Protein AF-A0A9N8HST6-F1 (afdb_monomer)

Foldseek 3Di:
DDDDDDDDPDDPPPPDPDPDDQQWQPDPPPDDQQADWWQFAQVRRIDRDQVRVVSSPTHPVRTQAAADPVFDDDPQAFWKQFANSRDIDRDPSRSVSSPTDPLRIATFFAPVFDDDQQQFWKQFAPSRDIDRDPSRVVSSPTDPLRIATFFAPVQDDDQQAFWKQFAPSRDIDRDPSRVVSSPTDPLRIATFFAPVFDDDQQQQWKQFAPSRDIDRDQSRNVSSPGDSVRIHGPDPDPPPPPPPDDDDDDDDDDDDDDDDDDDDDDDDDDDDD

Structure (mmCIF, N/CA/C/O backbone):
data_AF-A0A9N8HST6-F1
#
_entry.id   AF-A0A9N8HST6-F1
#
loop_
_atom_site.group_PDB
_atom_site.id
_atom_site.type_symbol
_atom_site.label_atom_id
_atom_site.label_alt_id
_atom_site.label_comp_id
_atom_site.label_asym_id
_atom_site.label_entity_id
_atom_site.label_seq_id
_atom_site.pdbx_PDB_ins_code
_atom_site.Cartn_x
_atom_site.Cartn_y
_atom_site.Cartn_z
_atom_site.occupancy
_atom_site.B_iso_or_equiv
_atom_site.auth_seq_id
_atom_site.auth_comp_id
_atom_site.auth_asym_id
_atom_site.auth_atom_id
_atom_site.pdbx_PDB_model_num
ATOM 1 N N . MET A 1 1 ? 53.718 -49.051 8.029 1.00 39.28 1 MET A N 1
ATOM 2 C CA . MET A 1 1 ? 52.500 -48.869 7.207 1.00 39.28 1 MET A CA 1
ATOM 3 C C . MET A 1 1 ? 51.580 -47.942 7.998 1.00 39.28 1 MET A C 1
ATOM 5 O O . MET A 1 1 ? 51.008 -48.386 8.974 1.00 39.28 1 MET A O 1
ATOM 9 N N . LYS A 1 2 ? 51.760 -46.614 7.933 1.00 35.31 2 LYS A N 1
ATOM 10 C CA . LYS A 1 2 ? 50.984 -45.666 7.102 1.00 35.31 2 LYS A CA 1
ATOM 11 C C . LYS A 1 2 ? 49.530 -46.101 6.877 1.00 35.31 2 LYS A C 1
ATOM 13 O O . LYS A 1 2 ? 49.313 -46.972 6.046 1.00 35.31 2 LYS A O 1
ATOM 18 N N . LEU A 1 3 ? 48.587 -45.432 7.542 1.00 32.22 3 LEU A N 1
ATOM 19 C CA . LEU A 1 3 ? 47.531 -44.653 6.884 1.00 32.22 3 LEU A CA 1
ATOM 20 C C . LEU A 1 3 ? 46.824 -43.758 7.912 1.00 32.22 3 LEU A C 1
ATOM 22 O O . LEU A 1 3 ? 46.312 -44.212 8.928 1.00 32.22 3 LEU A O 1
ATOM 26 N N . VAL A 1 4 ? 46.900 -42.462 7.630 1.00 34.62 4 VAL A N 1
ATOM 27 C CA . VAL A 1 4 ? 46.254 -41.343 8.315 1.00 34.62 4 VAL A CA 1
ATOM 28 C C . VAL A 1 4 ? 44.805 -41.312 7.826 1.00 34.62 4 VAL A C 1
ATOM 30 O O . VAL A 1 4 ? 44.596 -41.265 6.616 1.00 34.62 4 VAL A O 1
ATOM 33 N N . SER A 1 5 ? 43.819 -41.365 8.725 1.00 37.75 5 SER A N 1
ATOM 34 C CA . SER A 1 5 ? 42.410 -41.204 8.344 1.00 37.75 5 SER A CA 1
ATOM 35 C C . SER A 1 5 ? 42.064 -39.721 8.351 1.00 37.75 5 SER A C 1
ATOM 37 O O . SER A 1 5 ? 42.155 -39.055 9.381 1.00 37.75 5 SER A O 1
ATOM 39 N N . ALA A 1 6 ? 41.750 -39.213 7.165 1.00 41.41 6 ALA A N 1
ATOM 40 C CA . ALA A 1 6 ? 41.514 -37.812 6.884 1.00 41.41 6 ALA A CA 1
ATOM 41 C C . ALA A 1 6 ? 40.122 -37.341 7.336 1.00 41.41 6 ALA A C 1
ATOM 43 O O . ALA A 1 6 ? 39.121 -38.033 7.165 1.00 41.41 6 ALA A O 1
ATOM 44 N N . LEU A 1 7 ? 40.137 -36.132 7.897 1.00 41.62 7 LEU A N 1
ATOM 45 C CA . LEU A 1 7 ? 39.159 -35.045 7.818 1.00 41.62 7 LEU A CA 1
ATOM 46 C C . LEU A 1 7 ? 37.949 -35.268 6.881 1.00 41.62 7 LEU A C 1
ATOM 48 O O . LEU A 1 7 ? 38.122 -35.397 5.673 1.00 41.62 7 LEU A O 1
ATOM 52 N N . PHE A 1 8 ? 36.737 -35.120 7.418 1.00 37.94 8 PHE A N 1
ATOM 53 C CA . PHE A 1 8 ? 35.601 -34.549 6.685 1.00 37.94 8 PHE A CA 1
ATOM 54 C C . PHE A 1 8 ? 34.943 -33.506 7.588 1.00 37.94 8 PHE A C 1
ATOM 56 O O . PHE A 1 8 ? 34.105 -33.804 8.433 1.00 37.94 8 PHE A O 1
ATOM 63 N N . MET A 1 9 ? 35.429 -32.274 7.458 1.00 39.00 9 MET A N 1
ATOM 64 C CA . MET A 1 9 ? 34.838 -31.086 8.055 1.00 39.00 9 MET A CA 1
ATOM 65 C C . MET A 1 9 ? 33.759 -30.624 7.075 1.00 39.00 9 MET A C 1
ATOM 67 O O . MET A 1 9 ? 34.069 -30.097 6.008 1.00 39.00 9 MET A O 1
ATOM 71 N N . THR A 1 10 ? 32.501 -30.929 7.380 1.00 41.53 10 THR A N 1
ATOM 72 C CA . THR A 1 10 ? 31.349 -30.517 6.577 1.00 41.53 10 THR A CA 1
ATOM 73 C C . THR A 1 10 ? 31.238 -28.998 6.662 1.00 41.53 10 THR A C 1
ATOM 75 O O . THR A 1 10 ? 30.830 -28.456 7.687 1.00 41.53 10 THR A O 1
ATOM 78 N N . MET A 1 11 ? 31.661 -28.300 5.609 1.00 37.97 11 MET A N 1
ATOM 79 C CA . MET A 1 11 ? 31.388 -26.876 5.468 1.00 37.97 11 MET A CA 1
ATOM 80 C C . MET A 1 11 ? 29.895 -26.708 5.191 1.00 37.97 11 MET A C 1
ATOM 82 O O . MET A 1 11 ? 29.410 -27.070 4.122 1.00 37.97 11 MET A O 1
ATOM 86 N N . VAL A 1 12 ? 29.167 -26.177 6.171 1.00 38.78 12 VAL A N 1
ATOM 87 C CA . VAL A 1 12 ? 27.865 -25.558 5.929 1.00 38.78 12 VAL A CA 1
ATOM 88 C C . VAL A 1 12 ? 28.162 -24.261 5.187 1.00 38.78 12 VAL A C 1
ATOM 90 O O . VAL A 1 12 ? 28.719 -23.325 5.761 1.00 38.78 12 VAL A O 1
ATOM 93 N N . ALA A 1 13 ? 27.873 -24.241 3.889 1.00 37.38 13 ALA A N 1
ATOM 94 C CA . ALA A 1 13 ? 27.914 -23.026 3.098 1.00 37.38 13 ALA A CA 1
ATOM 95 C C . ALA A 1 13 ? 26.805 -22.098 3.607 1.00 37.38 13 ALA A C 1
ATOM 97 O O . ALA A 1 13 ? 25.627 -22.305 3.331 1.00 37.38 13 ALA A O 1
ATOM 98 N N . VAL A 1 14 ? 27.194 -21.097 4.393 1.00 35.28 14 VAL A N 1
ATOM 99 C CA . VAL A 1 14 ? 26.379 -19.908 4.626 1.00 35.28 14 VAL A CA 1
ATOM 100 C C . VAL A 1 14 ? 26.377 -19.148 3.303 1.00 35.28 14 VAL A C 1
ATOM 102 O O . VAL A 1 14 ? 27.367 -18.510 2.947 1.00 35.28 14 VAL A O 1
ATOM 105 N N . THR A 1 15 ? 25.303 -19.281 2.529 1.00 38.62 15 THR A N 1
ATOM 106 C CA . THR A 1 15 ? 25.054 -18.423 1.371 1.00 38.62 15 THR A CA 1
ATOM 107 C C . THR A 1 15 ? 24.686 -17.045 1.899 1.00 38.62 15 THR A C 1
ATOM 109 O O . THR A 1 15 ? 23.556 -16.801 2.314 1.00 38.62 15 THR A O 1
ATOM 112 N N . VAL A 1 16 ? 25.682 -16.165 1.942 1.00 36.72 16 VAL A N 1
ATOM 113 C CA . VAL A 1 16 ? 25.487 -14.720 2.050 1.00 36.72 16 VAL A CA 1
ATOM 114 C C . VAL A 1 16 ? 24.623 -14.310 0.857 1.00 36.72 16 VAL A C 1
ATOM 116 O O . VAL A 1 16 ? 25.005 -14.591 -0.279 1.00 36.72 16 VAL A O 1
ATOM 119 N N . ALA A 1 17 ? 23.457 -13.712 1.109 1.00 40.41 17 ALA A N 1
ATOM 120 C CA . ALA A 1 17 ? 22.653 -13.076 0.073 1.00 40.41 17 ALA A CA 1
ATOM 121 C C . ALA A 1 17 ? 23.537 -12.030 -0.622 1.00 40.41 17 ALA A C 1
ATOM 123 O O . ALA A 1 17 ? 23.924 -11.035 -0.008 1.00 40.41 17 ALA A O 1
ATOM 124 N N . GLN A 1 18 ? 23.949 -12.309 -1.860 1.00 42.16 18 GLN A N 1
ATOM 125 C CA . GLN A 1 18 ? 24.536 -11.287 -2.716 1.00 42.16 18 GLN A CA 1
ATOM 126 C C . GLN A 1 18 ? 23.462 -10.223 -2.953 1.00 42.16 18 GLN A C 1
ATOM 128 O O . GLN A 1 18 ? 22.295 -10.566 -3.139 1.00 42.16 18 GLN A O 1
ATOM 133 N N . GLU A 1 19 ? 23.836 -8.943 -2.940 1.00 50.03 19 GLU A N 1
ATOM 134 C CA . GLU A 1 19 ? 22.995 -7.889 -3.509 1.00 50.03 19 GLU A CA 1
ATOM 135 C C . GLU A 1 19 ? 22.628 -8.318 -4.934 1.00 50.03 19 GLU A C 1
ATOM 137 O O . GLU A 1 19 ? 23.503 -8.436 -5.784 1.00 50.03 19 GLU A O 1
ATOM 142 N N . GLU A 1 20 ? 21.362 -8.678 -5.167 1.00 58.41 20 GLU A N 1
ATOM 143 C CA . GLU A 1 20 ? 20.974 -9.370 -6.402 1.00 58.41 20 GLU A CA 1
ATOM 144 C C . GLU A 1 20 ? 21.108 -8.452 -7.629 1.00 58.41 20 GLU A C 1
ATOM 146 O O . GLU A 1 20 ? 20.221 -7.655 -7.931 1.00 58.41 20 GLU A O 1
ATOM 151 N N . GLU A 1 21 ? 22.240 -8.499 -8.319 1.00 78.69 21 GLU A N 1
ATOM 152 C CA . GLU A 1 21 ? 22.435 -7.817 -9.599 1.00 78.69 21 GLU A CA 1
ATOM 153 C C . GLU A 1 21 ? 21.438 -8.353 -10.646 1.00 78.69 21 GLU A C 1
ATOM 155 O O . GLU A 1 21 ? 21.004 -9.505 -10.571 1.00 78.69 21 GLU A O 1
ATOM 160 N N . CYS A 1 22 ? 21.055 -7.522 -11.624 1.00 80.94 22 CYS A N 1
ATOM 161 C CA . CYS A 1 22 ? 20.155 -7.948 -12.699 1.00 80.94 22 CYS A CA 1
ATOM 162 C C . CYS A 1 22 ? 20.728 -9.185 -13.407 1.00 80.94 22 CYS A C 1
ATOM 164 O O . CYS A 1 22 ? 21.870 -9.127 -13.881 1.00 80.94 22 CYS A O 1
ATOM 166 N N . PRO A 1 23 ? 19.974 -10.298 -13.501 1.00 82.38 23 PRO A N 1
ATOM 167 C CA . PRO A 1 23 ? 20.500 -11.514 -14.090 1.00 82.38 23 PRO A CA 1
ATOM 168 C C . PRO A 1 23 ? 20.850 -11.254 -15.554 1.00 82.38 23 PRO A C 1
ATOM 170 O O . PRO A 1 23 ? 20.087 -10.649 -16.310 1.00 82.38 23 PRO A O 1
ATOM 173 N N . VAL A 1 24 ? 22.037 -11.699 -15.948 1.00 75.94 24 VAL A N 1
ATOM 174 C CA . VAL A 1 24 ? 22.491 -11.680 -17.337 1.00 75.94 24 VAL A CA 1
ATOM 175 C C . VAL A 1 24 ? 22.354 -13.072 -17.929 1.00 75.94 24 VAL A C 1
ATOM 177 O O . VAL A 1 24 ? 22.475 -14.075 -17.224 1.00 75.94 24 VAL A O 1
ATOM 180 N N . ALA A 1 25 ? 22.126 -13.137 -19.239 1.00 68.81 25 ALA A N 1
ATOM 181 C CA . ALA A 1 25 ? 22.027 -14.397 -19.958 1.00 68.81 25 ALA A CA 1
ATOM 182 C C . ALA A 1 25 ? 23.251 -15.287 -19.678 1.00 68.81 25 ALA A C 1
ATOM 184 O O . ALA A 1 25 ? 24.387 -14.947 -20.015 1.00 68.81 25 ALA A O 1
ATOM 185 N N . THR A 1 26 ? 23.020 -16.441 -19.052 1.00 62.75 26 THR A N 1
ATOM 186 C CA . THR A 1 26 ? 24.081 -17.397 -18.679 1.00 62.75 26 THR A CA 1
ATOM 187 C C . THR A 1 26 ? 24.500 -18.294 -19.842 1.00 62.75 26 THR A C 1
ATOM 189 O O . THR A 1 26 ? 25.512 -18.994 -19.778 1.00 62.75 26 THR A O 1
ATOM 192 N N . VAL A 1 27 ? 23.744 -18.249 -20.938 1.00 58.31 27 VAL A N 1
ATOM 193 C CA . VAL A 1 27 ? 23.993 -18.990 -22.168 1.00 58.31 27 VAL A CA 1
ATOM 194 C C . VAL A 1 27 ? 23.777 -18.033 -23.331 1.00 58.31 27 VAL A C 1
ATOM 196 O O . VAL A 1 27 ? 22.853 -17.225 -23.302 1.00 58.31 27 VAL A O 1
ATOM 199 N N . ALA A 1 28 ? 24.631 -18.112 -24.353 1.00 60.19 28 ALA A N 1
ATOM 200 C CA . ALA A 1 28 ? 24.486 -17.336 -25.580 1.00 60.19 28 ALA A CA 1
ATOM 201 C C . ALA A 1 28 ? 23.276 -17.843 -26.384 1.00 60.19 28 ALA A C 1
ATOM 203 O O . ALA A 1 28 ? 23.424 -18.518 -27.402 1.00 60.19 28 ALA A O 1
ATOM 204 N N . THR A 1 29 ? 22.070 -17.567 -25.896 1.00 62.44 29 THR A N 1
ATOM 205 C CA . THR A 1 29 ? 20.845 -17.699 -26.674 1.00 62.44 29 THR A CA 1
ATOM 206 C C . THR A 1 29 ? 20.938 -16.665 -27.795 1.00 62.44 29 THR A C 1
ATOM 208 O O . THR A 1 29 ? 21.167 -15.487 -27.508 1.00 62.44 29 THR A O 1
ATOM 211 N N . PRO A 1 30 ? 20.855 -17.065 -29.074 1.00 72.25 30 PRO A N 1
ATOM 212 C CA . PRO A 1 30 ? 20.974 -16.127 -30.177 1.00 72.25 30 PRO A CA 1
ATOM 213 C C . PRO A 1 30 ? 19.708 -15.269 -30.252 1.00 72.25 30 PRO A C 1
ATOM 215 O O . PRO A 1 30 ? 18.758 -15.611 -30.951 1.00 72.25 30 PRO A O 1
ATOM 218 N N . CYS A 1 31 ? 19.697 -14.158 -29.522 1.00 77.88 31 CYS A N 1
ATOM 219 C CA . CYS A 1 31 ? 18.709 -13.106 -29.698 1.00 77.88 31 CYS A CA 1
ATOM 220 C C . CYS A 1 31 ? 19.056 -12.272 -30.929 1.00 77.88 31 CYS A C 1
ATOM 222 O O . CYS A 1 31 ? 20.231 -12.062 -31.251 1.00 77.88 31 CYS A O 1
ATOM 224 N N . THR A 1 32 ? 18.035 -11.788 -31.630 1.00 78.81 32 THR A N 1
ATOM 225 C CA . THR A 1 32 ? 18.246 -10.769 -32.654 1.00 78.81 32 THR A CA 1
ATOM 226 C C . THR A 1 32 ? 18.750 -9.490 -31.984 1.00 78.81 32 THR A C 1
ATOM 228 O O . THR A 1 32 ? 18.453 -9.214 -30.821 1.00 78.81 32 THR A O 1
ATOM 231 N N . ALA A 1 33 ? 19.543 -8.703 -32.711 1.00 76.56 33 ALA A N 1
ATOM 232 C CA . ALA A 1 33 ? 20.044 -7.412 -32.233 1.00 76.56 33 ALA A CA 1
ATOM 233 C C . ALA A 1 33 ? 18.976 -6.299 -32.310 1.00 76.56 33 ALA A C 1
ATOM 235 O O . ALA A 1 33 ? 19.319 -5.118 -32.344 1.00 76.56 33 ALA A O 1
ATOM 236 N N . ASP A 1 34 ? 17.697 -6.673 -32.386 1.00 83.12 34 ASP A N 1
ATOM 237 C CA . ASP A 1 34 ? 16.587 -5.732 -32.426 1.00 83.12 34 ASP A CA 1
ATOM 238 C C . ASP A 1 34 ? 16.478 -5.043 -31.064 1.00 83.12 34 ASP A C 1
ATOM 240 O O . ASP A 1 34 ? 16.516 -5.700 -30.025 1.00 83.12 34 ASP A O 1
ATOM 244 N N . TYR A 1 35 ? 16.380 -3.716 -31.058 1.00 80.25 35 TYR A N 1
ATOM 245 C CA . TYR A 1 35 ? 16.321 -2.939 -29.824 1.00 80.25 35 TYR A CA 1
ATOM 246 C C . TYR A 1 35 ? 14.882 -2.496 -29.562 1.00 80.25 35 TYR A C 1
ATOM 248 O O . TYR A 1 35 ? 14.401 -1.518 -30.134 1.00 80.25 35 TYR A O 1
ATOM 256 N N . THR A 1 36 ? 14.200 -3.255 -28.711 1.00 84.06 36 THR A N 1
ATOM 257 C CA . THR A 1 36 ? 12.840 -3.008 -28.220 1.00 84.06 36 THR A CA 1
ATOM 258 C C . THR A 1 36 ? 12.869 -3.185 -26.702 1.00 84.06 36 THR A C 1
ATOM 260 O O . THR A 1 36 ? 12.524 -4.265 -26.216 1.00 84.06 36 THR A O 1
ATOM 263 N N . PRO A 1 37 ? 13.389 -2.195 -25.955 1.00 84.81 37 PRO A N 1
ATOM 264 C CA . PRO A 1 37 ? 13.770 -2.396 -24.568 1.00 84.81 37 PRO A CA 1
ATOM 265 C C . PRO A 1 37 ? 12.571 -2.752 -23.690 1.00 84.81 37 PRO A C 1
ATOM 267 O O . PRO A 1 37 ? 11.481 -2.207 -23.858 1.00 84.81 37 PRO A O 1
ATOM 270 N N . VAL A 1 38 ? 12.794 -3.662 -22.747 1.00 87.06 38 VAL A N 1
ATOM 271 C CA . VAL A 1 38 ? 11.803 -4.100 -21.758 1.00 87.06 38 VAL A CA 1
ATOM 272 C C . VAL A 1 38 ? 12.405 -4.001 -20.362 1.00 87.06 38 VAL A C 1
ATOM 274 O O . VAL A 1 38 ? 13.596 -4.253 -20.184 1.00 87.06 38 VAL A O 1
ATOM 277 N N . GLN A 1 39 ? 11.595 -3.632 -19.373 1.00 88.81 39 GLN A N 1
ATOM 278 C CA . GLN A 1 39 ? 11.989 -3.670 -17.964 1.00 88.81 39 GLN A CA 1
ATOM 279 C C . GLN A 1 39 ? 11.358 -4.891 -17.314 1.00 88.81 39 GLN A C 1
ATOM 281 O O . GLN A 1 39 ? 10.141 -5.014 -17.369 1.00 88.81 39 GLN A O 1
ATOM 286 N N . CYS A 1 40 ? 12.147 -5.787 -16.727 1.00 87.94 40 CYS A N 1
ATOM 287 C CA . CYS A 1 40 ? 11.632 -7.043 -16.185 1.00 87.94 40 CYS A CA 1
ATOM 288 C C . CYS A 1 40 ? 12.097 -7.312 -14.754 1.00 87.94 40 CYS A C 1
ATOM 290 O O . CYS A 1 40 ? 13.191 -6.916 -14.337 1.00 87.94 40 CYS A O 1
ATOM 292 N N . GLY A 1 41 ? 11.242 -8.014 -14.014 1.00 82.75 41 GLY A N 1
ATOM 293 C CA . GLY A 1 41 ? 11.463 -8.430 -12.640 1.00 82.75 41 GLY A CA 1
ATOM 294 C C . GLY A 1 41 ? 11.230 -7.333 -11.593 1.00 82.75 41 GLY A C 1
ATOM 295 O O . GLY A 1 41 ? 10.997 -6.171 -11.919 1.00 82.75 41 GLY A O 1
ATOM 296 N N . PRO A 1 42 ? 11.355 -7.684 -10.302 1.00 74.19 42 PRO A N 1
ATOM 297 C CA . PRO A 1 42 ? 11.043 -6.797 -9.175 1.00 74.19 42 PRO A CA 1
ATOM 298 C C . PRO A 1 42 ? 12.013 -5.615 -9.005 1.00 74.19 42 PRO A C 1
ATOM 300 O O . PRO A 1 42 ? 11.748 -4.715 -8.209 1.00 74.19 42 PRO A O 1
ATOM 303 N N . LYS A 1 43 ? 13.151 -5.631 -9.713 1.00 75.88 43 LYS A N 1
ATOM 304 C CA . LYS A 1 43 ? 14.135 -4.536 -9.756 1.00 75.88 43 LYS A CA 1
ATOM 305 C C . LYS A 1 43 ? 14.024 -3.678 -11.020 1.00 75.88 43 LYS A C 1
ATOM 307 O O . LYS A 1 43 ? 14.861 -2.800 -11.209 1.00 75.88 43 LYS A O 1
ATOM 312 N N . SER A 1 44 ? 13.040 -3.949 -11.880 1.00 80.44 44 SER A N 1
ATOM 313 C CA . SER A 1 44 ? 12.828 -3.235 -13.144 1.00 80.44 44 SER A CA 1
ATOM 314 C C . SER A 1 44 ? 14.085 -3.219 -14.030 1.00 80.44 44 SER A C 1
ATOM 316 O O . SER A 1 44 ? 14.503 -2.176 -14.531 1.00 80.44 44 SER A O 1
ATOM 318 N N . CYS A 1 45 ? 14.718 -4.384 -14.206 1.00 85.88 45 CYS A N 1
ATOM 319 C CA . CYS A 1 45 ? 15.955 -4.538 -14.972 1.00 85.88 45 CYS A CA 1
ATOM 320 C C . CYS A 1 45 ? 15.720 -4.293 -16.466 1.00 85.88 45 CYS A C 1
ATOM 322 O O . CYS A 1 45 ? 14.851 -4.931 -17.056 1.00 85.88 45 CYS A O 1
ATOM 324 N N . GLU A 1 46 ? 16.507 -3.413 -17.091 1.00 88.12 46 GLU A N 1
ATOM 325 C CA . GLU A 1 46 ? 16.383 -3.104 -18.520 1.00 88.12 46 GLU A CA 1
ATOM 326 C C . GLU A 1 46 ? 17.117 -4.135 -19.392 1.00 88.12 46 GLU A C 1
ATOM 328 O O . GLU A 1 46 ? 18.327 -4.340 -19.269 1.00 88.12 46 GLU A O 1
ATOM 333 N N . TYR A 1 47 ? 16.387 -4.743 -20.323 1.00 87.50 47 TYR A N 1
ATOM 334 C CA . TYR A 1 47 ? 16.908 -5.641 -21.348 1.00 87.50 47 TYR A CA 1
ATOM 335 C C . TYR A 1 47 ? 16.679 -5.044 -22.730 1.00 87.50 47 TYR A C 1
ATOM 337 O O . TYR A 1 47 ? 15.657 -4.414 -22.978 1.00 87.50 47 TYR A O 1
ATOM 345 N N . SER A 1 48 ? 17.606 -5.279 -23.663 1.00 86.62 48 SER A N 1
ATOM 346 C CA . SER A 1 48 ? 17.521 -4.739 -25.030 1.00 86.62 48 SER A CA 1
ATOM 347 C C . SER A 1 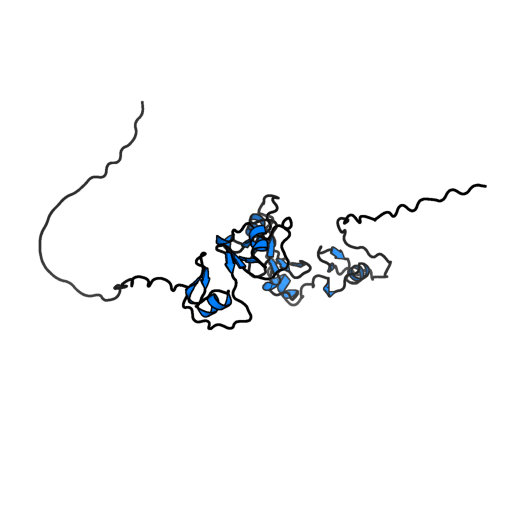48 ? 16.278 -5.195 -25.799 1.00 86.62 48 SER A C 1
ATOM 349 O O . SER A 1 48 ? 15.827 -4.488 -26.695 1.00 86.62 48 SER A O 1
ATOM 351 N N . ASN A 1 49 ? 15.755 -6.378 -25.476 1.00 87.12 49 ASN A N 1
ATOM 352 C CA . ASN A 1 49 ? 14.507 -6.927 -25.992 1.00 87.12 49 ASN A CA 1
ATOM 353 C C . ASN A 1 49 ? 14.013 -8.073 -25.099 1.00 87.12 49 ASN A C 1
ATOM 355 O O . ASN A 1 49 ? 14.745 -8.543 -24.224 1.00 87.12 49 ASN A O 1
ATOM 359 N N . LEU A 1 50 ? 12.784 -8.538 -25.353 1.00 88.44 50 LEU A N 1
ATOM 360 C CA . LEU A 1 50 ? 12.170 -9.650 -24.624 1.00 88.44 50 LEU A CA 1
ATOM 361 C C . LEU A 1 50 ? 13.032 -10.919 -24.653 1.00 88.44 50 LEU A C 1
ATOM 363 O O . LEU A 1 50 ? 13.194 -11.558 -23.624 1.00 88.44 50 LEU A O 1
ATOM 367 N N . CYS A 1 51 ? 13.670 -11.237 -25.782 1.00 88.56 51 CYS A N 1
ATOM 368 C CA . CYS A 1 51 ? 14.567 -12.393 -25.866 1.00 88.56 51 CYS A CA 1
ATOM 369 C C . CYS A 1 51 ? 15.749 -12.278 -24.886 1.00 88.56 51 CYS A C 1
ATOM 371 O O . CYS A 1 51 ? 16.146 -13.265 -24.268 1.00 88.56 51 CYS A O 1
ATOM 373 N N . GLY A 1 52 ? 16.305 -11.075 -24.707 1.00 87.38 52 GLY A N 1
ATOM 374 C CA . GLY A 1 52 ? 17.345 -10.813 -23.712 1.00 87.38 52 GLY A CA 1
ATOM 375 C C . GLY A 1 52 ? 16.862 -11.036 -22.277 1.00 87.38 52 GLY A C 1
ATOM 376 O O . GLY A 1 52 ? 17.605 -11.596 -21.471 1.00 87.38 52 GLY A O 1
ATOM 377 N N . ALA A 1 53 ? 15.616 -10.657 -21.982 1.00 88.25 53 ALA A N 1
ATOM 378 C CA . ALA A 1 53 ? 14.980 -10.903 -20.690 1.00 88.25 53 ALA A CA 1
ATOM 379 C C . ALA A 1 53 ? 14.691 -12.400 -20.463 1.00 88.25 53 ALA A C 1
ATOM 381 O O . ALA A 1 53 ? 15.023 -12.938 -19.408 1.00 88.25 53 ALA A O 1
ATOM 382 N N . GLU A 1 54 ? 14.184 -13.109 -21.474 1.00 88.81 54 GLU A N 1
ATOM 383 C CA . GLU A 1 54 ? 13.960 -14.563 -21.442 1.00 88.81 54 GLU A CA 1
ATOM 384 C C . GLU A 1 54 ? 15.258 -15.340 -21.241 1.00 88.81 54 GLU A C 1
ATOM 386 O O . GLU A 1 54 ? 15.317 -16.282 -20.450 1.00 88.81 54 GLU A O 1
ATOM 391 N N . ALA A 1 55 ? 16.339 -14.912 -21.895 1.00 87.56 55 ALA A N 1
ATOM 392 C CA . ALA A 1 55 ? 17.660 -15.494 -21.698 1.00 87.56 55 ALA A CA 1
ATOM 393 C C . ALA A 1 55 ? 18.209 -15.246 -20.279 1.00 87.56 55 ALA A C 1
ATOM 395 O O . ALA A 1 55 ? 19.017 -16.041 -19.791 1.00 87.56 55 ALA A O 1
ATOM 396 N N . ALA A 1 56 ? 17.764 -14.175 -19.615 1.00 87.25 56 ALA A N 1
ATOM 397 C CA . ALA A 1 56 ? 18.030 -13.889 -18.207 1.00 87.25 56 ALA A CA 1
ATOM 398 C C . ALA A 1 56 ? 17.068 -14.607 -17.236 1.00 87.25 56 ALA A C 1
ATOM 400 O O . ALA A 1 56 ? 17.282 -14.555 -16.026 1.00 87.25 56 ALA A O 1
ATOM 401 N N . GLY A 1 57 ? 16.064 -15.324 -17.753 1.00 87.50 57 GLY A N 1
ATOM 402 C CA . GLY A 1 57 ? 15.123 -16.128 -16.972 1.00 87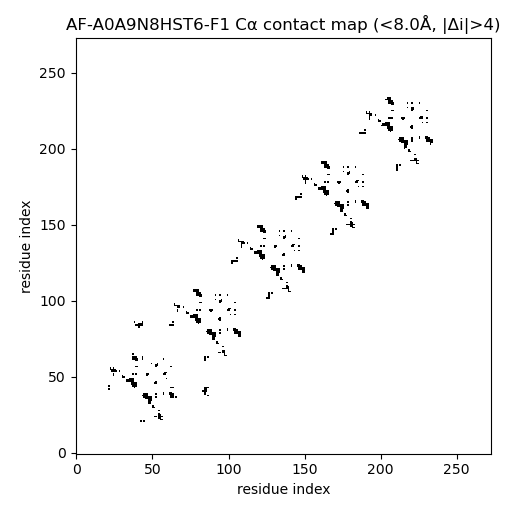.50 57 GLY A CA 1
ATOM 403 C C . GLY A 1 57 ? 13.769 -15.471 -16.696 1.00 87.50 57 GLY A C 1
ATOM 404 O O . GLY A 1 57 ? 13.005 -16.028 -15.913 1.00 87.50 57 GLY A O 1
ATOM 405 N N . PHE A 1 58 ? 13.459 -14.334 -17.323 1.00 88.50 58 PHE A N 1
ATOM 406 C CA . PHE A 1 58 ? 12.169 -13.651 -17.189 1.00 88.50 58 PHE A CA 1
ATOM 407 C C . PHE A 1 58 ? 11.193 -14.049 -18.296 1.00 88.50 58 PHE A C 1
ATOM 409 O O . PHE A 1 58 ? 11.551 -14.064 -19.468 1.00 88.50 58 PHE A O 1
ATOM 416 N N . ALA A 1 59 ? 9.942 -14.332 -17.948 1.00 87.12 59 ALA A N 1
ATOM 417 C CA . ALA A 1 59 ? 8.863 -14.434 -18.922 1.00 87.12 59 ALA A CA 1
ATOM 418 C C . ALA A 1 59 ? 8.339 -13.038 -19.298 1.00 87.12 59 ALA A C 1
ATOM 420 O O . ALA A 1 59 ? 8.523 -12.071 -18.565 1.00 87.12 59 ALA A O 1
ATOM 421 N N . GLU A 1 60 ? 7.601 -12.931 -20.405 1.00 85.44 60 GLU A N 1
ATOM 422 C CA . GLU A 1 60 ? 6.932 -11.681 -20.809 1.00 85.44 60 GLU A CA 1
ATOM 423 C C . GLU A 1 60 ? 6.039 -11.097 -19.702 1.00 85.44 60 GLU A C 1
ATOM 425 O O . GLU A 1 60 ? 6.008 -9.887 -19.505 1.00 85.44 60 GLU A O 1
ATOM 430 N N . ALA A 1 61 ? 5.372 -11.953 -18.923 1.00 84.94 61 ALA A N 1
ATOM 431 C CA . ALA A 1 61 ? 4.549 -11.538 -17.785 1.00 84.94 61 ALA A CA 1
ATOM 432 C C . ALA A 1 61 ? 5.360 -10.932 -16.621 1.00 84.94 61 ALA A C 1
ATOM 434 O O . ALA A 1 61 ? 4.805 -10.220 -15.786 1.00 84.94 61 ALA A O 1
ATOM 435 N N . ASP A 1 62 ? 6.666 -11.197 -16.570 1.00 87.19 62 ASP A N 1
ATOM 436 C CA . ASP A 1 62 ? 7.580 -10.601 -15.596 1.00 87.19 62 ASP A CA 1
ATOM 437 C C . ASP A 1 62 ? 8.093 -9.231 -16.066 1.00 87.19 62 ASP A C 1
ATOM 439 O O . ASP A 1 62 ? 8.812 -8.554 -15.332 1.00 87.19 62 ASP A O 1
ATOM 443 N N . CYS A 1 63 ? 7.733 -8.811 -17.282 1.00 88.62 63 CYS A N 1
ATOM 444 C CA . CYS A 1 63 ? 8.137 -7.551 -17.882 1.00 88.62 63 CYS A CA 1
ATOM 445 C C . CYS A 1 63 ? 7.027 -6.496 -17.817 1.00 88.62 63 CYS A C 1
ATOM 447 O O . CYS A 1 63 ? 5.834 -6.796 -17.820 1.00 88.62 63 CYS A O 1
ATOM 449 N N . CYS A 1 64 ? 7.432 -5.232 -17.770 1.00 89.06 64 CYS A N 1
ATOM 450 C CA . CYS A 1 64 ? 6.543 -4.087 -17.780 1.00 89.06 64 CYS A CA 1
ATOM 451 C C . CYS A 1 64 ? 5.912 -3.912 -19.164 1.00 89.06 64 CYS A C 1
ATOM 453 O O . CYS A 1 64 ? 6.649 -3.746 -20.143 1.00 89.06 64 CYS A O 1
ATOM 455 N N . PRO A 1 65 ? 4.571 -3.919 -19.262 1.00 85.81 65 PRO A N 1
ATOM 456 C CA . PRO A 1 65 ? 3.887 -3.714 -20.526 1.00 85.81 65 PRO A CA 1
ATOM 457 C C . PRO A 1 65 ? 4.236 -2.357 -21.138 1.00 85.81 65 PRO A C 1
ATOM 459 O O . PRO A 1 65 ? 4.305 -1.334 -20.444 1.00 85.81 65 PRO A O 1
ATOM 462 N N . ALA A 1 66 ? 4.434 -2.359 -22.455 1.00 82.44 66 ALA A N 1
ATOM 463 C CA . ALA A 1 66 ? 4.620 -1.144 -23.230 1.00 82.44 66 ALA A CA 1
ATOM 464 C C . ALA A 1 66 ? 3.320 -0.327 -23.297 1.00 82.44 66 ALA A C 1
ATOM 466 O O . ALA A 1 66 ? 2.216 -0.857 -23.165 1.00 82.44 66 ALA A O 1
ATOM 467 N N . LEU A 1 67 ? 3.464 0.977 -23.533 1.00 83.31 67 LEU A N 1
ATOM 468 C CA . LEU A 1 67 ? 2.331 1.869 -23.765 1.00 83.31 67 LEU A CA 1
ATOM 469 C C . LEU A 1 67 ? 1.619 1.484 -25.068 1.00 83.31 67 LEU A C 1
ATOM 471 O O . LEU A 1 67 ? 2.270 1.198 -26.072 1.00 83.31 67 LEU A O 1
ATOM 475 N N . SER A 1 68 ? 0.288 1.534 -25.070 1.00 79.69 68 SER A N 1
ATOM 476 C CA . SER A 1 68 ? -0.484 1.437 -26.311 1.00 79.69 68 SER A CA 1
ATOM 477 C C . SER A 1 68 ? -0.342 2.716 -27.144 1.00 79.69 68 SER A C 1
ATOM 479 O O . SER A 1 68 ? -0.639 3.809 -26.657 1.00 79.69 68 SER A O 1
ATOM 481 N N . ASP A 1 69 ? 0.025 2.572 -28.422 1.00 78.06 69 ASP A N 1
ATOM 482 C CA . ASP A 1 69 ? 0.107 3.673 -29.397 1.00 78.06 69 ASP A CA 1
ATOM 483 C C . ASP A 1 69 ? -1.259 4.326 -29.699 1.00 78.06 69 ASP A C 1
ATOM 485 O O . ASP A 1 69 ? -1.333 5.389 -30.317 1.00 78.06 69 ASP A O 1
ATOM 489 N N . GLU A 1 70 ? -2.361 3.701 -29.278 1.00 81.19 70 GLU A N 1
ATOM 490 C CA . GLU A 1 70 ? -3.721 4.193 -29.520 1.00 81.19 70 GLU A CA 1
ATOM 491 C C . GLU A 1 70 ? -4.177 5.241 -28.489 1.00 81.19 70 GLU A C 1
ATOM 493 O O . GLU A 1 70 ? -5.163 5.947 -28.717 1.00 81.19 70 GLU A O 1
ATOM 498 N N . VAL A 1 71 ? -3.473 5.364 -27.358 1.00 85.00 71 VAL A N 1
ATOM 499 C CA . VAL A 1 71 ? -3.865 6.236 -26.243 1.00 85.00 71 VAL A CA 1
ATOM 500 C C . VAL A 1 71 ? -2.941 7.446 -26.163 1.00 85.00 71 VAL A C 1
ATOM 502 O O . VAL A 1 71 ? -1.747 7.329 -25.906 1.00 85.00 71 VAL A O 1
ATOM 505 N N . MET A 1 72 ? -3.509 8.643 -26.325 1.00 85.25 72 MET A N 1
ATOM 506 C CA . MET A 1 72 ? -2.777 9.894 -26.124 1.00 85.25 72 MET A CA 1
ATOM 507 C C . MET A 1 72 ? -2.929 10.388 -24.685 1.00 85.25 72 MET A C 1
ATOM 509 O O . MET A 1 72 ? -4.017 10.791 -24.273 1.00 85.25 72 MET A O 1
ATOM 513 N N . CYS A 1 73 ? -1.823 10.401 -23.945 1.00 88.00 73 CYS A N 1
ATOM 514 C CA . CYS A 1 73 ? -1.746 10.941 -22.590 1.00 88.00 73 CYS A CA 1
ATOM 515 C C . CYS A 1 73 ? -1.217 12.379 -22.574 1.00 88.00 73 CYS A C 1
ATOM 517 O O . CYS A 1 73 ? -0.575 12.844 -23.518 1.00 88.00 73 CYS A O 1
ATOM 519 N N . THR A 1 74 ? -1.472 13.097 -21.480 1.00 89.25 74 THR A N 1
ATOM 520 C CA . THR A 1 74 ? -0.809 14.378 -21.227 1.00 89.25 74 THR A CA 1
ATOM 521 C C . THR A 1 74 ? 0.684 14.152 -20.977 1.00 89.25 74 THR A C 1
ATOM 523 O O . THR A 1 74 ? 1.099 13.102 -20.486 1.00 89.25 74 THR A O 1
ATOM 526 N N . MET A 1 75 ? 1.501 15.161 -21.287 1.00 86.06 75 MET A N 1
ATOM 527 C CA . MET A 1 75 ? 2.948 15.157 -21.010 1.00 86.06 75 MET A CA 1
ATOM 528 C C . MET A 1 75 ? 3.268 15.551 -19.558 1.00 86.06 75 MET A C 1
ATOM 530 O O . MET A 1 75 ? 4.382 15.967 -19.253 1.00 86.06 75 MET A O 1
ATOM 534 N N . GLU A 1 76 ? 2.274 15.494 -18.674 1.00 89.00 76 GLU A N 1
ATOM 535 C CA . GLU A 1 76 ? 2.457 15.759 -17.254 1.00 89.00 76 GLU A CA 1
ATOM 536 C C . GLU A 1 76 ? 3.248 14.612 -16.621 1.00 89.00 76 GLU A C 1
ATOM 538 O O . GLU A 1 76 ? 2.968 13.441 -16.887 1.00 89.00 76 GLU A O 1
ATOM 543 N N . TYR A 1 77 ? 4.245 14.949 -15.806 1.00 87.38 77 TYR A N 1
ATOM 544 C CA . TYR A 1 77 ? 5.107 13.968 -15.159 1.00 87.38 77 TYR A CA 1
ATOM 545 C C . TYR A 1 77 ? 4.742 13.849 -13.679 1.00 87.38 77 TYR A C 1
ATOM 547 O O . TYR A 1 77 ? 5.203 14.631 -12.851 1.00 87.38 77 TYR A O 1
ATOM 555 N N . VAL A 1 78 ? 3.892 12.870 -13.374 1.00 88.69 78 VAL A N 1
ATOM 556 C CA . VAL A 1 78 ? 3.494 12.469 -12.017 1.00 88.69 78 VAL A CA 1
ATOM 557 C C . VAL A 1 78 ? 3.685 10.956 -11.952 1.00 88.69 78 VAL A C 1
ATOM 559 O O . VAL A 1 78 ? 2.738 10.209 -12.205 1.00 88.69 78 VAL A O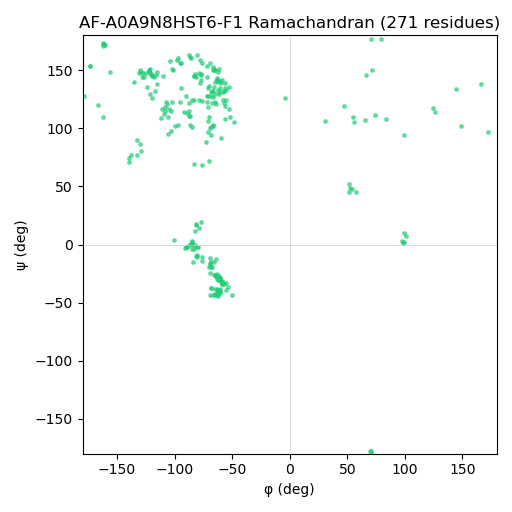 1
ATOM 562 N N . PRO A 1 79 ? 4.926 10.489 -11.746 1.00 91.00 79 PRO A N 1
ATOM 563 C CA . PRO A 1 79 ? 5.261 9.094 -11.964 1.00 91.00 79 PRO A CA 1
ATOM 564 C C . PRO A 1 79 ? 4.487 8.164 -11.029 1.00 91.00 79 PRO A C 1
ATOM 566 O O . PRO A 1 79 ? 4.289 8.458 -9.850 1.00 91.00 79 PRO A O 1
ATOM 569 N N . VAL A 1 80 ? 4.080 7.013 -11.558 1.00 91.56 80 VAL A N 1
ATOM 570 C CA . VAL A 1 80 ? 3.405 5.948 -10.807 1.00 91.56 80 VAL A CA 1
ATOM 571 C C . VAL A 1 80 ? 4.146 4.630 -11.001 1.00 91.56 80 VAL A C 1
ATOM 573 O O . VAL A 1 80 ? 4.662 4.366 -12.085 1.00 91.56 80 VAL A O 1
ATOM 576 N N . GLN A 1 81 ? 4.201 3.806 -9.959 1.00 90.94 81 GLN A N 1
ATOM 577 C CA . GLN A 1 81 ? 4.736 2.446 -9.998 1.00 90.94 81 GLN A CA 1
ATOM 578 C C . GLN A 1 81 ? 3.589 1.448 -9.922 1.00 90.94 81 GLN A C 1
ATOM 580 O O . GLN A 1 81 ? 2.849 1.460 -8.942 1.00 90.94 81 GLN A O 1
ATOM 585 N N . CYS A 1 82 ? 3.441 0.590 -10.928 1.00 89.88 82 CYS A N 1
ATOM 586 C CA . CYS A 1 82 ? 2.283 -0.290 -11.046 1.00 89.88 82 CYS A CA 1
ATOM 587 C C . CYS A 1 82 ? 2.644 -1.776 -11.081 1.00 89.88 82 CYS A C 1
ATOM 589 O O . CYS A 1 82 ? 3.684 -2.177 -11.613 1.00 89.88 82 CYS A O 1
ATOM 591 N N . GLY A 1 83 ? 1.743 -2.593 -10.536 1.00 85.06 83 GLY A N 1
ATOM 592 C CA . GLY A 1 83 ? 1.840 -4.048 -10.522 1.00 85.06 83 GLY A CA 1
ATOM 593 C C . GLY A 1 83 ? 2.928 -4.605 -9.599 1.00 85.06 83 GLY A C 1
ATOM 594 O O . GLY A 1 83 ? 3.676 -3.881 -8.941 1.00 85.06 83 GLY A O 1
ATOM 595 N N . ALA A 1 84 ? 3.041 -5.935 -9.572 1.00 80.81 84 ALA A N 1
ATOM 596 C CA . ALA A 1 84 ? 4.015 -6.641 -8.734 1.00 80.81 84 ALA A CA 1
ATOM 597 C C . ALA A 1 84 ? 5.478 -6.317 -9.099 1.00 80.81 84 ALA A C 1
ATOM 599 O O . ALA A 1 84 ? 6.346 -6.311 -8.227 1.00 80.81 84 ALA A O 1
ATOM 600 N N . ASN A 1 85 ? 5.731 -5.997 -10.372 1.00 80.44 85 ASN A N 1
ATOM 601 C CA . ASN A 1 85 ? 7.059 -5.664 -10.892 1.00 80.44 85 ASN A CA 1
ATOM 602 C C . ASN A 1 85 ? 7.433 -4.184 -10.703 1.00 80.44 85 ASN A C 1
ATOM 604 O O . ASN A 1 85 ? 8.503 -3.780 -11.141 1.00 80.44 85 ASN A O 1
ATOM 608 N N . LYS A 1 86 ? 6.576 -3.372 -10.056 1.00 83.38 86 LYS A N 1
ATOM 609 C CA . LYS A 1 86 ? 6.813 -1.939 -9.791 1.00 83.38 86 LYS A CA 1
ATOM 610 C C . LYS A 1 86 ? 7.196 -1.155 -11.053 1.00 83.38 86 LYS A C 1
ATOM 612 O O . LYS A 1 86 ? 8.164 -0.395 -11.080 1.00 83.38 86 LYS A O 1
ATOM 617 N N . CYS A 1 87 ? 6.419 -1.348 -12.112 1.00 87.69 87 CYS A N 1
ATOM 618 C CA . CYS A 1 87 ? 6.640 -0.717 -13.406 1.00 87.69 87 CYS A CA 1
ATOM 619 C C . CYS A 1 87 ? 6.407 0.788 -13.329 1.00 87.69 87 CYS A C 1
ATOM 621 O O . CYS A 1 87 ? 5.311 1.216 -12.971 1.00 87.69 87 CYS A O 1
ATOM 623 N N . THR A 1 88 ? 7.418 1.583 -13.678 1.00 89.38 88 THR A N 1
ATOM 624 C CA . THR A 1 88 ? 7.332 3.044 -13.608 1.00 89.38 88 THR A CA 1
ATOM 625 C C . THR A 1 88 ? 6.750 3.617 -14.893 1.00 89.38 88 THR A C 1
ATOM 627 O O . THR A 1 88 ? 7.329 3.473 -15.969 1.00 89.38 88 THR A O 1
ATOM 630 N N . TYR A 1 89 ? 5.641 4.338 -14.767 1.00 90.06 89 TYR A N 1
ATOM 631 C CA . TYR A 1 89 ? 5.007 5.086 -15.847 1.00 90.06 89 TYR A CA 1
ATOM 632 C C . TYR A 1 89 ? 5.052 6.581 -15.549 1.00 90.06 89 TYR A C 1
ATOM 634 O O . TYR A 1 89 ? 4.980 6.988 -14.394 1.00 90.06 89 TYR A O 1
ATOM 642 N N . SER A 1 90 ? 5.146 7.414 -16.590 1.00 90.44 90 SER A N 1
ATOM 643 C CA . SER A 1 90 ? 5.251 8.875 -16.440 1.00 90.44 90 SER A CA 1
ATOM 644 C C . SER A 1 90 ? 4.049 9.507 -15.738 1.00 90.44 90 SER A C 1
ATOM 646 O O . SER A 1 90 ? 4.190 10.558 -15.121 1.00 90.44 90 SER A O 1
ATOM 648 N N . ASN A 1 91 ? 2.876 8.887 -15.866 1.00 91.19 91 ASN A N 1
ATOM 649 C CA . ASN A 1 91 ? 1.647 9.255 -15.176 1.00 91.19 91 ASN A CA 1
ATOM 650 C C . ASN A 1 91 ? 0.636 8.101 -15.204 1.00 91.19 91 ASN A C 1
ATOM 652 O O . ASN A 1 91 ? 0.832 7.099 -15.899 1.00 91.19 91 ASN A O 1
ATOM 656 N N . GLN A 1 92 ? -0.471 8.269 -14.477 1.00 91.81 92 GLN A N 1
ATOM 657 C CA . GLN A 1 92 ? -1.552 7.284 -14.401 1.00 91.81 92 GLN A CA 1
ATOM 658 C C . GLN A 1 92 ? -2.148 6.932 -15.773 1.00 91.81 92 GLN A C 1
ATOM 660 O O . GLN A 1 92 ? -2.526 5.784 -16.006 1.00 91.81 92 GLN A O 1
ATOM 665 N N . CYS A 1 93 ? -2.209 7.884 -16.709 1.00 92.50 93 CYS A N 1
ATOM 666 C CA . CYS A 1 93 ? -2.687 7.604 -18.064 1.00 92.50 93 CYS A CA 1
ATOM 667 C C . CYS A 1 93 ? -1.751 6.630 -18.792 1.00 92.50 93 CYS A C 1
ATOM 669 O O . CYS A 1 93 ? -2.234 5.685 -19.411 1.00 92.50 93 CYS A O 1
ATOM 671 N N . GLY A 1 94 ? -0.431 6.804 -18.662 1.00 91.56 94 GLY A N 1
ATOM 672 C CA . GLY A 1 94 ? 0.551 5.872 -19.220 1.00 91.56 94 GLY A CA 1
ATOM 673 C C . GLY A 1 94 ? 0.429 4.466 -18.628 1.00 91.56 94 GLY A C 1
ATOM 674 O O . GLY A 1 94 ? 0.440 3.482 -19.357 1.00 91.56 94 GLY A O 1
ATOM 675 N N . ALA A 1 95 ? 0.217 4.357 -17.317 1.00 91.12 95 ALA A N 1
ATOM 676 C CA . ALA A 1 95 ? -0.042 3.061 -16.691 1.00 91.12 95 ALA A CA 1
ATOM 677 C C . ALA A 1 95 ? -1.336 2.412 -17.209 1.00 91.12 95 ALA A C 1
ATOM 679 O O . ALA A 1 95 ? -1.376 1.218 -17.504 1.00 91.12 95 ALA A O 1
ATOM 680 N N . THR A 1 96 ? -2.387 3.214 -17.380 1.00 91.44 96 THR A N 1
ATOM 681 C CA . THR A 1 96 ? -3.685 2.734 -17.870 1.00 91.44 96 THR A CA 1
ATOM 682 C C . THR A 1 96 ? -3.615 2.296 -19.331 1.00 91.44 96 THR A C 1
ATOM 684 O O . THR A 1 96 ? -4.214 1.287 -19.699 1.00 91.44 96 THR A O 1
ATOM 687 N N . SER A 1 97 ? -2.846 2.993 -20.174 1.00 91.12 97 SER A N 1
ATOM 688 C CA . SER A 1 97 ? -2.625 2.576 -21.565 1.00 91.12 97 SER A CA 1
ATOM 689 C C . SER A 1 97 ? -1.777 1.308 -21.681 1.00 91.12 97 SER A C 1
ATOM 691 O O . SER A 1 97 ? -1.916 0.582 -22.663 1.00 91.12 97 SER A O 1
ATOM 693 N N . ALA A 1 98 ? -0.954 1.023 -20.669 1.00 88.44 98 ALA A N 1
ATOM 694 C CA . ALA A 1 98 ? -0.242 -0.239 -20.486 1.00 88.44 98 ALA A CA 1
ATOM 695 C C . ALA A 1 98 ? -1.117 -1.353 -19.863 1.00 88.44 98 ALA A C 1
ATOM 697 O O . ALA A 1 98 ? -0.662 -2.485 -19.714 1.00 88.44 98 ALA A O 1
ATOM 698 N N . GLY A 1 99 ? -2.381 -1.059 -19.528 1.00 88.75 99 GLY A N 1
ATOM 699 C CA . GLY A 1 99 ? -3.369 -2.032 -19.052 1.00 88.75 99 GLY A CA 1
ATOM 700 C C . GLY A 1 99 ? -3.553 -2.108 -17.533 1.00 88.75 99 GLY A C 1
ATOM 701 O O . GLY A 1 99 ? -4.353 -2.926 -17.077 1.00 88.75 99 GLY A O 1
ATOM 702 N N . PHE A 1 100 ? -2.871 -1.269 -16.749 1.00 90.50 100 PHE A N 1
ATOM 703 C CA . PHE A 1 100 ? -3.056 -1.213 -15.296 1.00 90.50 100 PHE A CA 1
ATOM 704 C C . PHE A 1 100 ? -4.305 -0.427 -14.902 1.00 90.50 100 PHE A C 1
ATOM 706 O O . PHE A 1 100 ? -4.680 0.549 -15.551 1.00 90.50 100 PHE A O 1
ATOM 713 N N . GLN A 1 101 ? -4.941 -0.822 -13.802 1.00 89.69 101 GLN A N 1
ATOM 714 C CA . GLN A 1 101 ? -5.947 0.006 -13.146 1.00 89.69 101 GLN A CA 1
ATOM 715 C C . GLN A 1 101 ? -5.276 0.979 -12.176 1.00 89.69 101 GLN A C 1
ATOM 717 O O . GLN A 1 101 ? -4.160 0.755 -11.711 1.00 89.69 101 GLN A O 1
ATOM 722 N N . GLU A 1 102 ? -5.978 2.051 -11.814 1.00 86.31 102 GLU A N 1
ATOM 723 C CA . GLU A 1 102 ? -5.519 2.977 -10.770 1.00 86.31 102 GLU A CA 1
ATOM 724 C C . GLU A 1 102 ? -5.229 2.253 -9.453 1.00 86.31 102 GLU A C 1
ATOM 726 O O . GLU A 1 102 ? -4.282 2.597 -8.753 1.00 86.31 102 GLU A O 1
ATOM 731 N N . THR A 1 103 ? -5.979 1.189 -9.155 1.00 86.50 103 THR A N 1
ATOM 732 C CA . THR A 1 103 ? -5.780 0.378 -7.951 1.00 86.50 103 THR A CA 1
ATOM 733 C C . THR A 1 103 ? -4.493 -0.443 -7.948 1.00 86.50 103 THR A C 1
ATOM 735 O O . THR A 1 103 ? -4.052 -0.898 -6.896 1.00 86.50 103 THR A O 1
ATOM 738 N N . ASP A 1 104 ? -3.883 -0.629 -9.117 1.00 87.88 104 ASP A N 1
ATOM 739 C CA . ASP A 1 104 ? -2.654 -1.403 -9.275 1.00 87.88 104 ASP A CA 1
ATOM 740 C C . ASP A 1 104 ? -1.404 -0.525 -9.144 1.00 87.88 104 ASP A C 1
ATOM 742 O O . ASP A 1 104 ? -0.288 -1.038 -9.231 1.00 87.88 104 ASP A O 1
ATOM 746 N N . CYS A 1 105 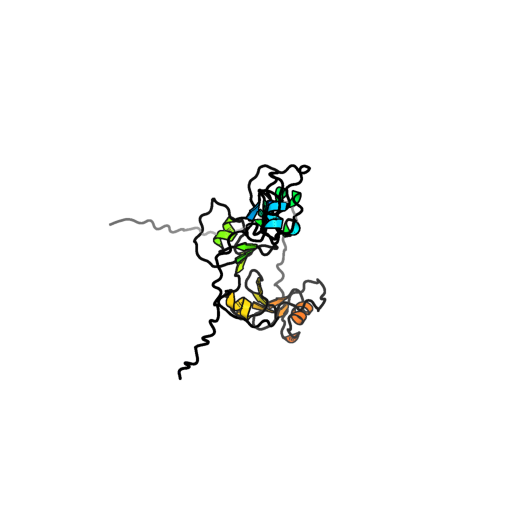? -1.584 0.788 -8.976 1.00 91.56 105 CYS A N 1
ATOM 747 C CA . CYS A 1 105 ? -0.540 1.795 -9.077 1.00 91.56 105 CYS A CA 1
ATOM 748 C C . CYS A 1 105 ? -0.318 2.548 -7.763 1.00 91.56 105 CYS A C 1
ATOM 750 O O . CYS A 1 105 ? -1.251 2.877 -7.031 1.00 91.56 105 CYS A O 1
ATOM 752 N N . CYS A 1 106 ? 0.940 2.880 -7.500 1.00 92.31 106 CYS A N 1
ATOM 753 C CA . CYS A 1 106 ? 1.375 3.683 -6.370 1.00 92.31 106 CYS A CA 1
ATOM 754 C C . CYS A 1 106 ? 2.080 4.946 -6.861 1.00 92.31 106 CYS A C 1
ATOM 756 O O . CYS A 1 106 ? 3.042 4.831 -7.625 1.00 92.31 106 CYS A O 1
ATOM 758 N N . PRO A 1 107 ? 1.654 6.146 -6.429 1.00 91.88 107 PRO A N 1
ATOM 759 C CA . PRO A 1 107 ? 2.365 7.377 -6.743 1.00 91.88 107 PRO A CA 1
ATOM 760 C C . PRO A 1 107 ? 3.815 7.300 -6.262 1.00 91.88 107 PRO A C 1
ATOM 762 O O . PRO A 1 107 ? 4.088 6.888 -5.130 1.00 91.88 107 PRO A O 1
ATOM 765 N N . ALA A 1 108 ? 4.755 7.665 -7.127 1.00 88.19 108 ALA A N 1
ATOM 766 C CA . ALA A 1 108 ? 6.154 7.762 -6.748 1.00 88.19 108 ALA A CA 1
ATOM 767 C C . ALA A 1 108 ? 6.400 9.038 -5.928 1.00 88.19 108 ALA A C 1
ATOM 769 O O . ALA A 1 108 ? 5.650 10.011 -6.003 1.00 88.19 108 ALA A O 1
ATOM 770 N N . GLN A 1 109 ? 7.462 9.018 -5.125 1.00 85.62 109 GLN A N 1
ATOM 771 C CA . GLN A 1 109 ? 7.864 10.176 -4.331 1.00 85.62 109 GLN A CA 1
ATOM 772 C C . GLN A 1 109 ? 8.303 11.309 -5.265 1.00 85.62 109 GLN A C 1
ATOM 774 O O . GLN A 1 109 ? 9.042 11.072 -6.220 1.00 85.62 109 GLN A O 1
ATOM 779 N N . SER A 1 110 ? 7.857 12.536 -4.995 1.00 82.50 110 SER A N 1
ATOM 780 C CA . SER A 1 110 ? 8.354 13.710 -5.708 1.00 82.50 110 SER A CA 1
ATOM 781 C C . SER A 1 110 ? 9.838 13.942 -5.414 1.00 82.50 110 SER A C 1
ATOM 783 O O . SER A 1 110 ? 10.239 14.034 -4.254 1.00 82.50 110 SER A O 1
ATOM 785 N N . GLU A 1 111 ? 10.631 14.118 -6.470 1.00 80.56 111 GLU A N 1
ATOM 786 C CA . GLU A 1 111 ? 12.060 14.464 -6.394 1.00 80.56 111 GLU A CA 1
ATOM 787 C C . GLU A 1 111 ? 12.303 15.870 -5.807 1.00 80.56 111 GLU A C 1
ATOM 789 O O . GLU A 1 111 ? 13.416 16.198 -5.398 1.00 80.56 111 GLU A O 1
ATOM 794 N N . ASP A 1 112 ? 11.266 16.712 -5.735 1.00 84.38 112 ASP A N 1
ATOM 795 C CA . ASP A 1 112 ? 11.366 18.069 -5.185 1.00 84.38 112 ASP A CA 1
ATOM 796 C C . ASP A 1 112 ? 11.331 18.095 -3.645 1.00 84.38 112 ASP A C 1
ATOM 798 O O . ASP A 1 112 ? 11.595 19.133 -3.027 1.00 84.38 112 ASP A O 1
ATOM 802 N N . VAL A 1 113 ? 10.997 16.971 -3.002 1.00 87.81 113 VAL A N 1
ATOM 803 C CA . VAL A 1 113 ? 10.852 16.870 -1.546 1.00 87.81 113 VAL A CA 1
ATOM 804 C C . VAL A 1 113 ? 12.006 16.067 -0.957 1.00 87.81 113 VAL A C 1
ATOM 806 O O . VAL A 1 113 ? 12.140 14.866 -1.166 1.00 87.81 113 VAL A O 1
ATOM 809 N N . MET A 1 114 ? 12.828 16.731 -0.145 1.00 89.94 114 MET A N 1
ATOM 810 C CA . MET A 1 114 ? 13.933 16.087 0.564 1.00 89.94 114 MET A CA 1
ATOM 811 C C . MET A 1 114 ? 13.451 15.499 1.892 1.00 89.94 114 MET A C 1
ATOM 813 O O . MET A 1 114 ? 13.160 16.239 2.834 1.00 89.94 114 MET A O 1
ATOM 817 N N . CYS A 1 115 ? 13.423 14.172 1.982 1.00 92.00 115 CYS A N 1
ATOM 818 C CA . CYS A 1 115 ? 13.080 13.444 3.201 1.00 92.00 115 CYS A CA 1
ATOM 819 C C . CYS A 1 115 ? 14.314 12.977 3.979 1.00 92.00 115 CYS A C 1
ATOM 821 O O . CYS A 1 115 ? 15.415 12.849 3.439 1.00 92.00 115 CYS A O 1
ATOM 823 N N . THR A 1 116 ? 14.135 12.708 5.273 1.00 91.81 116 THR A N 1
ATOM 824 C CA . THR A 1 116 ? 15.158 12.017 6.061 1.00 91.81 116 THR A CA 1
ATOM 825 C C . THR A 1 116 ? 15.308 10.578 5.564 1.00 91.81 116 THR A C 1
ATOM 827 O O . THR A 1 116 ? 14.349 9.955 5.110 1.00 91.81 116 THR A O 1
ATOM 830 N N . MET A 1 117 ? 16.516 10.027 5.691 1.00 88.44 117 MET A N 1
ATOM 831 C CA . MET A 1 117 ? 16.809 8.618 5.377 1.00 88.44 117 MET A CA 1
ATOM 832 C C . MET A 1 117 ? 16.412 7.669 6.522 1.00 88.44 117 MET A C 1
ATOM 834 O O . MET A 1 117 ? 16.900 6.545 6.599 1.00 88.44 117 MET A O 1
ATOM 838 N N . GLU A 1 118 ? 15.579 8.136 7.452 1.00 91.50 118 GLU A N 1
ATOM 839 C CA . GLU A 1 118 ? 15.040 7.303 8.520 1.00 91.50 118 GLU A CA 1
ATOM 840 C C . GLU A 1 118 ? 14.093 6.263 7.923 1.00 91.50 118 GLU A C 1
ATOM 842 O O . GLU A 1 118 ? 13.236 6.594 7.102 1.00 91.50 118 GLU A O 1
ATOM 847 N N . TYR A 1 119 ? 14.257 5.008 8.330 1.00 90.44 119 TYR A N 1
ATOM 848 C CA . TYR A 1 119 ? 13.401 3.922 7.881 1.00 90.44 119 TYR A CA 1
ATOM 849 C C . TYR A 1 119 ? 12.316 3.665 8.926 1.00 90.44 119 TYR A C 1
ATOM 851 O O . TYR A 1 119 ? 12.575 3.076 9.972 1.00 90.44 119 TYR A O 1
ATOM 859 N N . ALA A 1 120 ? 11.111 4.141 8.632 1.00 91.81 120 ALA A N 1
ATOM 860 C CA . ALA A 1 120 ? 9.912 3.994 9.447 1.00 91.81 120 ALA A CA 1
ATOM 861 C C . ALA A 1 120 ? 8.732 3.716 8.502 1.00 91.81 120 ALA A C 1
ATOM 863 O O . ALA A 1 120 ? 7.932 4.618 8.243 1.00 91.81 120 ALA A O 1
ATOM 864 N N . PRO A 1 121 ? 8.685 2.519 7.890 1.00 93.69 121 PRO A N 1
ATOM 865 C CA . PRO A 1 121 ? 7.851 2.265 6.728 1.00 93.69 121 PRO A CA 1
ATOM 866 C C . PRO A 1 121 ? 6.365 2.477 7.014 1.00 93.69 121 PRO A C 1
ATOM 868 O O . PRO A 1 121 ? 5.854 2.098 8.068 1.00 93.69 121 PRO A O 1
ATOM 871 N N . VAL A 1 122 ? 5.669 3.060 6.043 1.00 94.06 122 VAL A N 1
ATOM 872 C CA . VAL A 1 122 ? 4.223 3.300 6.095 1.00 94.06 122 VAL A CA 1
ATOM 873 C C . VAL A 1 122 ? 3.550 2.744 4.849 1.00 94.06 122 VAL A C 1
ATOM 875 O O . VAL A 1 122 ? 4.126 2.740 3.760 1.00 94.06 122 VAL A O 1
ATOM 878 N N . GLN A 1 123 ? 2.317 2.289 5.022 1.00 93.75 123 GLN A N 1
ATOM 879 C CA . GLN A 1 123 ? 1.450 1.778 3.979 1.00 93.75 123 GLN A CA 1
ATOM 880 C C . GLN A 1 123 ? 0.288 2.748 3.763 1.00 93.75 123 GLN A C 1
ATOM 882 O O . GLN A 1 123 ? -0.510 2.939 4.676 1.00 93.75 123 GLN A O 1
ATOM 887 N N . CYS A 1 124 ? 0.180 3.354 2.581 1.00 92.50 124 CYS A N 1
ATOM 888 C CA . CYS A 1 124 ? -0.759 4.449 2.336 1.00 92.50 124 CYS A CA 1
ATOM 889 C C . CYS A 1 124 ? -1.752 4.177 1.205 1.00 92.50 124 CYS A C 1
ATOM 891 O O . CYS A 1 124 ? -1.448 3.484 0.228 1.00 92.50 124 CYS A O 1
ATOM 893 N N . GLY A 1 125 ? -2.936 4.776 1.338 1.00 87.19 125 GLY A N 1
ATOM 894 C CA . GLY A 1 125 ? -4.019 4.721 0.363 1.00 87.19 125 GLY A CA 1
ATOM 895 C C . GLY A 1 125 ? -4.708 3.359 0.258 1.00 87.19 125 GLY A C 1
ATOM 896 O O . GLY A 1 125 ? -4.310 2.366 0.868 1.00 87.19 125 GLY A O 1
ATOM 897 N N . ALA A 1 126 ? -5.746 3.298 -0.578 1.00 83.19 126 ALA A N 1
ATOM 898 C CA . ALA A 1 126 ? -6.501 2.066 -0.831 1.00 83.19 126 ALA A CA 1
ATOM 899 C C . ALA A 1 126 ? -5.627 0.946 -1.428 1.00 83.19 126 ALA A C 1
ATOM 901 O O . ALA A 1 126 ? -5.836 -0.233 -1.141 1.00 83.19 126 ALA A O 1
ATOM 902 N N . ASN A 1 127 ? -4.609 1.333 -2.200 1.00 82.38 127 ASN A N 1
ATOM 903 C CA . ASN A 1 127 ? -3.696 0.426 -2.898 1.00 82.38 127 ASN A CA 1
ATOM 904 C C . ASN A 1 127 ? -2.574 -0.087 -2.001 1.00 82.38 127 ASN A C 1
ATOM 906 O O . ASN A 1 127 ? -1.746 -0.881 -2.444 1.00 82.38 127 ASN A O 1
ATOM 910 N N . LYS A 1 128 ? -2.549 0.349 -0.733 1.00 87.19 128 LYS A N 1
ATOM 911 C CA . LYS A 1 128 ? -1.610 -0.145 0.266 1.00 87.19 128 LYS A CA 1
ATOM 912 C C . LYS A 1 128 ? -0.145 0.047 -0.163 1.00 87.19 128 LYS A C 1
ATOM 914 O O . LYS A 1 128 ? 0.694 -0.847 -0.015 1.00 87.19 128 LYS A O 1
ATOM 919 N N . CYS A 1 129 ? 0.152 1.238 -0.673 1.00 90.62 129 CYS A N 1
ATOM 920 C CA . CYS A 1 129 ? 1.454 1.625 -1.201 1.00 90.62 129 CYS A CA 1
ATOM 921 C C . CYS A 1 129 ? 2.489 1.775 -0.091 1.00 90.62 129 CYS A C 1
ATOM 923 O O . CYS A 1 129 ? 2.251 2.489 0.878 1.00 90.62 129 CYS A O 1
ATOM 925 N N . MET A 1 130 ? 3.637 1.116 -0.240 1.00 91.19 130 MET A N 1
ATOM 926 C CA . MET A 1 130 ? 4.703 1.143 0.761 1.00 91.19 130 MET A CA 1
ATOM 927 C C . MET A 1 130 ? 5.678 2.289 0.507 1.00 91.19 130 MET A C 1
ATOM 929 O O . MET A 1 130 ? 6.268 2.384 -0.570 1.00 91.19 130 MET A O 1
ATOM 933 N N . TYR A 1 131 ? 5.911 3.096 1.536 1.00 92.81 131 TYR A N 1
ATOM 934 C CA . TYR A 1 131 ? 6.906 4.162 1.548 1.00 92.81 131 TYR A CA 1
ATOM 935 C C . TYR A 1 131 ? 7.885 3.947 2.697 1.00 92.81 131 TYR A C 1
ATOM 937 O O . TYR A 1 131 ? 7.525 3.406 3.738 1.00 92.81 131 TYR A O 1
ATOM 945 N N . SER A 1 132 ? 9.131 4.386 2.514 1.00 92.69 132 SER A N 1
ATOM 946 C CA . SER A 1 132 ? 10.200 4.252 3.515 1.00 92.69 132 SER A CA 1
ATOM 947 C C . SER A 1 132 ? 9.892 4.968 4.829 1.00 92.69 132 SER A C 1
ATOM 949 O O . SER A 1 132 ? 10.358 4.537 5.880 1.00 92.69 132 SER A O 1
ATOM 951 N N . ASN A 1 133 ? 9.139 6.065 4.758 1.00 93.62 133 ASN A N 1
ATOM 952 C CA . ASN A 1 133 ? 8.647 6.824 5.896 1.00 93.62 133 ASN A CA 1
ATOM 953 C C . ASN A 1 133 ? 7.487 7.745 5.495 1.00 93.62 133 ASN A C 1
ATOM 955 O O . ASN A 1 133 ? 7.174 7.903 4.310 1.00 93.62 133 ASN A O 1
ATOM 959 N N . GLN A 1 134 ? 6.875 8.382 6.496 1.00 94.44 134 GLN A N 1
ATOM 960 C CA . GLN A 1 134 ? 5.756 9.308 6.312 1.00 94.44 134 GLN A CA 1
ATOM 961 C C . GLN A 1 134 ? 6.098 10.502 5.411 1.00 94.44 134 GLN A C 1
ATOM 963 O O . GLN A 1 134 ? 5.245 10.962 4.656 1.00 94.44 134 GLN A O 1
ATOM 968 N N . CYS A 1 135 ? 7.340 11.000 5.443 1.00 94.81 135 CYS A N 1
ATOM 969 C CA . CYS A 1 135 ? 7.757 12.072 4.540 1.00 94.81 135 CYS A CA 1
ATOM 970 C C . CYS A 1 135 ? 7.731 11.599 3.083 1.00 94.81 135 CYS A C 1
ATOM 972 O O . CYS A 1 135 ? 7.210 12.303 2.223 1.00 94.81 135 CYS A O 1
ATOM 974 N N . GLY A 1 136 ? 8.228 10.389 2.815 1.00 93.88 136 GLY A N 1
ATOM 975 C CA . GLY A 1 136 ? 8.188 9.782 1.490 1.00 93.88 136 GLY A CA 1
ATOM 976 C C . GLY A 1 136 ? 6.762 9.600 0.967 1.00 93.88 136 GLY A C 1
ATOM 977 O O . GLY A 1 136 ? 6.483 9.914 -0.187 1.00 93.88 136 GLY A O 1
ATOM 978 N N . ALA A 1 137 ? 5.839 9.166 1.826 1.00 93.19 137 ALA A N 1
ATOM 979 C CA . ALA A 1 137 ? 4.418 9.107 1.486 1.00 93.19 137 ALA A CA 1
ATOM 980 C C . ALA A 1 137 ? 3.827 10.501 1.206 1.00 93.19 137 ALA A C 1
ATOM 982 O O . ALA A 1 137 ? 3.109 10.689 0.225 1.00 93.19 137 ALA A O 1
ATOM 983 N N . GLY A 1 138 ? 4.186 11.500 2.016 1.00 93.62 138 GLY A N 1
ATOM 984 C CA . GLY A 1 138 ? 3.793 12.895 1.808 1.00 93.62 138 GLY A CA 1
ATOM 985 C C . GLY A 1 138 ? 4.304 13.479 0.492 1.00 93.62 138 GLY A C 1
ATOM 986 O O . GLY A 1 138 ? 3.558 14.150 -0.218 1.00 93.62 138 GLY A O 1
ATOM 987 N N . ALA A 1 139 ? 5.543 13.163 0.114 1.00 92.12 139 ALA A N 1
ATOM 988 C CA . ALA A 1 139 ? 6.121 13.526 -1.178 1.00 92.12 139 ALA A CA 1
ATOM 989 C C . ALA A 1 139 ? 5.388 12.872 -2.360 1.00 92.12 139 ALA A C 1
ATOM 991 O O . ALA A 1 139 ? 5.409 13.409 -3.464 1.00 92.12 139 ALA A O 1
ATOM 992 N N . ALA A 1 140 ? 4.742 11.730 -2.125 1.00 91.12 140 ALA A N 1
ATOM 993 C CA . ALA A 1 140 ? 3.875 11.043 -3.077 1.00 91.12 140 ALA A CA 1
ATOM 994 C C . ALA A 1 140 ? 2.410 11.542 -3.038 1.00 91.12 140 ALA A C 1
ATOM 996 O O . ALA A 1 140 ? 1.577 11.059 -3.801 1.00 91.12 140 ALA A O 1
ATOM 997 N N . GLY A 1 141 ? 2.092 12.521 -2.179 1.00 90.56 141 GLY A N 1
ATOM 998 C CA . GLY A 1 141 ? 0.782 13.176 -2.091 1.00 90.56 141 GLY A CA 1
ATOM 999 C C . GLY A 1 141 ? -0.139 12.677 -0.973 1.00 90.56 141 GLY A C 1
ATOM 1000 O O . GLY A 1 141 ? -1.252 13.187 -0.851 1.00 90.56 141 GLY A O 1
ATOM 1001 N N . PHE A 1 142 ? 0.300 11.728 -0.142 1.00 92.75 142 PHE A N 1
ATOM 1002 C CA . PHE A 1 142 ? -0.511 11.188 0.955 1.00 92.75 142 PHE A CA 1
ATOM 1003 C C . PHE A 1 142 ? -0.462 12.058 2.213 1.00 92.75 142 PHE A C 1
ATOM 1005 O O . PHE A 1 142 ? 0.575 12.616 2.569 1.00 92.75 142 PHE A O 1
ATOM 1012 N N . GLN A 1 143 ? -1.579 12.138 2.932 1.00 92.00 143 GLN A N 1
ATOM 1013 C CA . GLN A 1 143 ? -1.605 12.676 4.290 1.00 92.00 143 GLN A CA 1
ATOM 1014 C C . GLN A 1 143 ? -1.307 11.573 5.310 1.00 92.00 143 GLN A C 1
ATOM 1016 O O . GLN A 1 143 ? -1.417 10.383 5.026 1.00 92.00 143 GLN A O 1
ATOM 1021 N N . GLU A 1 144 ? -0.956 11.961 6.535 1.00 89.44 144 GLU A N 1
ATOM 1022 C CA . GLU A 1 144 ? -0.741 11.011 7.638 1.00 89.44 144 GLU A CA 1
ATOM 1023 C C . GLU A 1 144 ? -1.988 10.171 7.936 1.00 89.44 144 GLU A C 1
ATOM 1025 O O . GLU A 1 144 ? -1.884 8.995 8.269 1.00 89.44 144 GLU A O 1
ATOM 1030 N N . THR A 1 145 ? -3.177 10.741 7.734 1.00 89.50 145 THR A N 1
ATOM 1031 C CA . THR A 1 145 ? -4.457 10.039 7.889 1.00 89.50 145 THR A CA 1
ATOM 1032 C C . THR A 1 145 ? -4.702 8.968 6.831 1.00 89.50 145 THR A C 1
ATOM 1034 O O . THR A 1 145 ? -5.518 8.076 7.040 1.00 89.50 145 THR A O 1
ATOM 1037 N N . ASP A 1 146 ? -3.993 9.037 5.705 1.00 90.94 146 ASP A N 1
ATOM 1038 C CA . ASP A 1 146 ? -4.127 8.079 4.607 1.00 90.94 146 ASP A CA 1
ATOM 1039 C C . ASP A 1 146 ? -3.164 6.895 4.766 1.00 90.94 146 ASP A C 1
ATOM 1041 O O . ASP A 1 146 ? -3.145 5.999 3.921 1.00 90.94 146 ASP A O 1
ATOM 1045 N N . CYS A 1 147 ? -2.338 6.912 5.816 1.00 94.19 147 CYS A N 1
ATOM 1046 C CA . CYS A 1 147 ? -1.219 6.009 6.018 1.00 94.19 147 CYS A CA 1
ATOM 1047 C C . CYS A 1 147 ? -1.354 5.194 7.306 1.00 94.19 147 CYS A C 1
ATOM 1049 O O . CY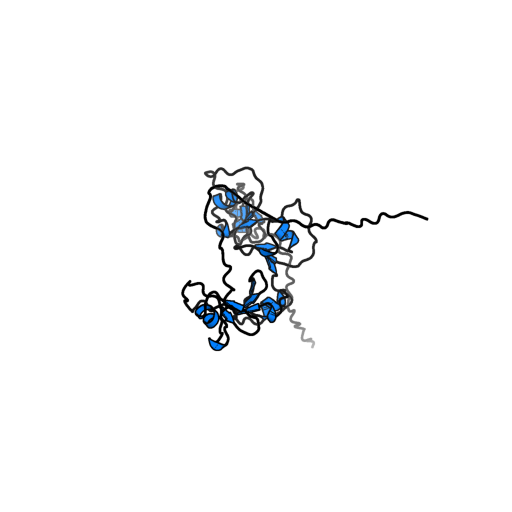S A 1 147 ? -1.836 5.661 8.338 1.00 94.19 147 CYS A O 1
ATOM 1051 N N . CYS A 1 148 ? -0.854 3.967 7.248 1.00 94.62 148 CYS A N 1
ATOM 1052 C CA . CYS A 1 148 ? -0.758 3.046 8.365 1.00 94.62 148 CYS A CA 1
ATOM 1053 C C . CYS A 1 148 ? 0.700 2.640 8.579 1.00 94.62 148 CYS A C 1
ATOM 1055 O O . CYS A 1 148 ? 1.348 2.228 7.615 1.00 94.62 148 CYS A O 1
ATOM 1057 N N . PRO A 1 149 ? 1.239 2.731 9.805 1.00 94.00 149 PRO A N 1
ATOM 1058 C CA . PRO A 1 149 ? 2.575 2.229 10.099 1.00 94.00 149 PRO A CA 1
ATOM 1059 C C . PRO A 1 149 ? 2.700 0.746 9.733 1.00 94.00 149 PRO A C 1
ATOM 1061 O O . PRO A 1 149 ? 1.818 -0.057 10.033 1.00 94.00 149 PRO A O 1
ATOM 1064 N N . ALA A 1 150 ? 3.785 0.362 9.069 1.00 92.00 150 ALA A N 1
ATOM 1065 C CA . ALA A 1 150 ? 4.049 -1.047 8.816 1.00 92.00 150 ALA A CA 1
ATOM 1066 C C . ALA A 1 150 ? 4.576 -1.720 10.094 1.00 92.00 150 ALA A C 1
ATOM 1068 O O . ALA A 1 150 ? 5.290 -1.112 10.893 1.00 92.00 150 ALA A O 1
ATOM 1069 N N . ALA A 1 151 ? 4.231 -2.994 10.281 1.00 89.25 151 ALA A N 1
ATOM 1070 C CA . ALA A 1 151 ? 4.780 -3.792 11.370 1.00 89.25 151 ALA A CA 1
ATOM 1071 C C . ALA A 1 151 ? 6.306 -3.907 11.224 1.00 89.25 151 ALA A C 1
ATOM 1073 O O . ALA A 1 151 ? 6.801 -4.233 10.144 1.00 89.25 151 ALA A O 1
ATOM 1074 N N . SER A 1 152 ? 7.042 -3.654 12.308 1.00 85.50 152 SER A N 1
ATOM 1075 C CA . SER A 1 152 ? 8.493 -3.841 12.343 1.00 85.50 152 SER A CA 1
ATOM 1076 C C . SER A 1 152 ? 8.874 -5.289 12.019 1.00 85.50 152 SER A C 1
ATOM 1078 O O . SER A 1 152 ? 8.351 -6.228 12.621 1.00 85.50 152 SER A O 1
ATOM 1080 N N . GLU A 1 153 ? 9.835 -5.462 11.110 1.00 82.56 153 GLU A N 1
ATOM 1081 C CA . GLU A 1 153 ? 10.403 -6.772 10.763 1.00 82.56 153 GLU A CA 1
ATOM 1082 C C . GLU A 1 153 ? 11.245 -7.378 11.902 1.00 8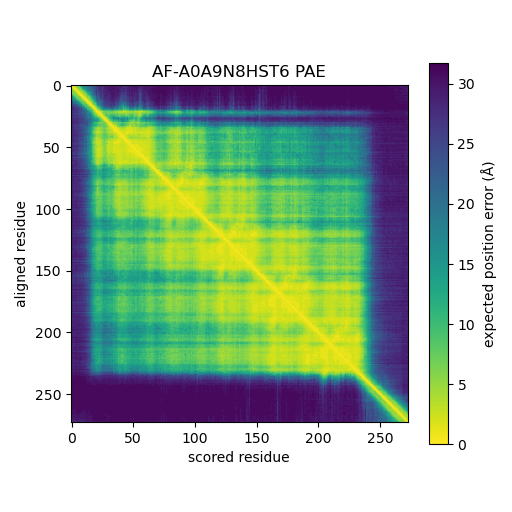2.56 153 GLU A C 1
ATOM 1084 O O . GLU A 1 153 ? 11.502 -8.581 11.909 1.00 82.56 153 GLU A O 1
ATOM 1089 N N . ASP A 1 154 ? 11.637 -6.572 12.896 1.00 86.12 154 ASP A N 1
ATOM 1090 C CA . ASP A 1 154 ? 12.409 -7.030 14.057 1.00 86.12 154 ASP A CA 1
ATOM 1091 C C . ASP A 1 154 ? 11.546 -7.798 15.074 1.00 86.12 154 ASP A C 1
ATOM 1093 O O . ASP A 1 154 ? 12.068 -8.472 15.968 1.00 86.12 154 ASP A O 1
ATOM 1097 N N . VAL A 1 155 ? 10.217 -7.704 14.959 1.00 88.81 155 VAL A N 1
ATOM 1098 C CA . VAL A 1 155 ? 9.270 -8.358 15.864 1.00 88.81 155 VAL A CA 1
ATOM 1099 C C . VAL A 1 155 ? 8.684 -9.594 15.193 1.00 88.81 155 VAL A C 1
ATOM 1101 O O . VAL A 1 155 ? 7.926 -9.519 14.229 1.00 88.81 155 VAL A O 1
ATOM 1104 N N . VAL A 1 156 ? 8.990 -10.765 15.751 1.00 91.12 156 VAL A N 1
ATOM 1105 C CA . VAL A 1 156 ? 8.432 -12.035 15.276 1.00 91.12 156 VAL A CA 1
ATOM 1106 C C . VAL A 1 156 ? 7.099 -12.302 15.968 1.00 91.12 156 VAL A C 1
ATOM 1108 O O . VAL A 1 156 ? 7.056 -12.616 17.158 1.00 91.12 156 VAL A O 1
ATOM 1111 N N . CYS A 1 157 ? 6.015 -12.218 15.203 1.00 91.94 157 CYS A N 1
ATOM 1112 C CA . CYS A 1 157 ? 4.668 -12.541 15.659 1.00 91.94 157 CYS A CA 1
ATOM 1113 C C . CYS A 1 157 ? 4.271 -13.979 15.319 1.00 91.94 157 CYS A C 1
ATOM 1115 O O . CYS A 1 157 ? 4.791 -14.584 14.379 1.00 91.94 157 CYS A O 1
ATOM 1117 N N . THR A 1 158 ? 3.315 -14.533 16.069 1.00 90.94 158 THR A N 1
ATOM 1118 C CA . THR A 1 158 ? 2.670 -15.782 15.659 1.00 90.94 158 THR A CA 1
ATOM 1119 C C . THR A 1 158 ? 1.866 -15.551 14.380 1.00 90.94 158 THR A C 1
ATOM 1121 O O . THR A 1 158 ? 1.368 -14.453 14.122 1.00 90.94 158 THR A O 1
ATOM 1124 N N . ALA A 1 159 ? 1.731 -16.602 13.570 1.00 88.38 159 ALA A N 1
ATOM 1125 C CA . ALA A 1 159 ? 0.935 -16.572 12.343 1.00 88.38 159 ALA A CA 1
ATOM 1126 C C . ALA A 1 159 ? -0.579 -16.708 12.609 1.00 88.38 159 ALA A C 1
ATOM 1128 O O . ALA A 1 159 ? -1.343 -16.986 11.686 1.00 88.38 159 ALA A O 1
ATOM 1129 N N . ASP A 1 160 ? -1.012 -16.544 13.863 1.00 92.25 160 ASP A N 1
ATOM 1130 C CA . ASP A 1 160 ? -2.420 -16.615 14.236 1.00 92.25 160 ASP A CA 1
ATOM 1131 C C . ASP A 1 160 ? -3.169 -15.438 13.610 1.00 92.25 160 ASP A C 1
ATOM 1133 O O . ASP A 1 160 ? -2.726 -14.290 13.691 1.00 92.25 160 ASP A O 1
ATOM 1137 N N . TYR A 1 161 ? -4.301 -15.721 12.973 1.00 91.94 161 TYR A N 1
ATOM 1138 C CA . TYR A 1 161 ? -5.102 -14.704 12.303 1.00 91.94 161 TYR A CA 1
ATOM 1139 C C . TYR A 1 161 ? -6.278 -14.294 13.191 1.00 91.94 161 TYR A C 1
ATOM 1141 O O . TYR A 1 161 ? -7.277 -15.006 13.277 1.00 91.94 161 TYR A O 1
ATOM 1149 N N . SER A 1 162 ? -6.133 -13.139 13.836 1.00 93.62 162 SER A N 1
ATOM 1150 C CA . SER A 1 162 ? -7.131 -12.510 14.707 1.00 93.62 162 SER A CA 1
ATOM 1151 C C . SER A 1 162 ? -7.114 -11.004 14.435 1.00 93.62 162 SER A C 1
ATOM 1153 O O . SER A 1 162 ? -6.510 -10.259 15.209 1.00 93.62 162 SER A O 1
ATOM 1155 N N . PRO A 1 163 ? -7.670 -10.558 13.295 1.00 95.12 163 PRO A N 1
ATOM 1156 C CA . PRO A 1 163 ? -7.413 -9.227 12.769 1.00 95.12 163 PRO A CA 1
ATOM 1157 C C . PRO A 1 163 ? -7.913 -8.117 13.694 1.00 95.12 163 PRO A C 1
ATOM 1159 O O . PRO A 1 163 ? -8.973 -8.224 14.311 1.00 95.12 163 PRO A O 1
ATOM 1162 N N . VAL A 1 164 ? -7.151 -7.028 13.751 1.00 95.19 164 VAL A N 1
ATOM 1163 C CA . VAL A 1 164 ? -7.464 -5.836 14.549 1.00 95.19 164 VAL A CA 1
ATOM 1164 C C . VAL A 1 164 ? -7.375 -4.580 13.690 1.00 95.19 164 VAL A C 1
ATOM 1166 O O . VAL A 1 164 ? -6.572 -4.521 12.758 1.00 95.19 164 VAL A O 1
ATOM 1169 N N . GLN A 1 165 ? -8.197 -3.585 14.012 1.00 94.56 165 GLN A N 1
ATOM 1170 C CA . GLN A 1 165 ? -8.167 -2.243 13.437 1.00 94.56 165 GLN A CA 1
ATOM 1171 C C . GLN A 1 165 ? -7.622 -1.286 14.490 1.00 94.56 165 GLN A C 1
ATOM 1173 O O . GLN A 1 165 ? -8.195 -1.221 15.576 1.00 94.56 165 GLN A O 1
ATOM 1178 N N . CYS A 1 166 ? -6.545 -0.560 14.202 1.00 94.25 166 CYS A N 1
ATOM 1179 C CA . CYS A 1 166 ? -5.882 0.273 15.205 1.00 94.25 166 CYS A CA 1
ATOM 1180 C C . CYS A 1 166 ? -5.743 1.739 14.794 1.00 94.25 166 CYS A C 1
ATOM 1182 O O . CYS A 1 166 ? -5.536 2.062 13.621 1.00 94.25 166 CYS A O 1
ATOM 1184 N N . GLY A 1 167 ? -5.798 2.615 15.798 1.00 90.00 167 GLY A N 1
ATOM 1185 C CA . GLY A 1 167 ? -5.650 4.058 15.660 1.00 90.00 167 GLY A CA 1
ATOM 1186 C C . GLY A 1 167 ? -6.824 4.741 14.958 1.00 90.00 167 GLY A C 1
ATOM 1187 O O . GLY A 1 167 ? -7.802 4.116 14.552 1.00 90.00 167 GLY A O 1
ATOM 1188 N N . ALA A 1 168 ? -6.701 6.057 14.778 1.00 86.38 168 ALA A N 1
ATOM 1189 C CA . ALA A 1 168 ? -7.721 6.870 14.112 1.00 86.38 168 ALA A CA 1
ATOM 1190 C C . ALA A 1 168 ? -7.927 6.491 12.633 1.00 86.38 168 ALA A C 1
ATOM 1192 O O . ALA A 1 168 ? -9.024 6.648 12.106 1.00 86.38 168 ALA A O 1
ATOM 1193 N N . ASN A 1 169 ? -6.889 5.953 11.989 1.00 85.44 169 ASN A N 1
ATOM 1194 C CA . ASN A 1 169 ? -6.910 5.567 10.576 1.00 85.44 169 ASN A CA 1
ATOM 1195 C C . ASN A 1 169 ? -7.480 4.152 10.352 1.00 85.44 169 ASN A C 1
ATOM 1197 O O . ASN A 1 169 ? -7.485 3.674 9.221 1.00 85.44 169 ASN A O 1
ATOM 1201 N N . GLN A 1 170 ? -7.930 3.467 11.415 1.00 89.31 170 GLN A N 1
ATOM 1202 C CA . GLN A 1 170 ? -8.483 2.106 11.363 1.00 89.31 170 GLN A CA 1
ATOM 1203 C C . GLN A 1 170 ? -7.562 1.110 10.631 1.00 89.31 170 GLN A C 1
ATOM 1205 O O . GLN A 1 170 ? -7.987 0.308 9.796 1.00 89.31 170 GLN A O 1
ATOM 1210 N N . CYS A 1 171 ? -6.270 1.157 10.954 1.00 92.44 171 CYS A N 1
ATOM 1211 C CA . CYS A 1 171 ? -5.242 0.356 10.302 1.00 92.44 171 CYS A CA 1
ATOM 1212 C C . CYS A 1 171 ? -5.413 -1.135 10.588 1.00 92.44 171 CYS A C 1
ATOM 1214 O O . CYS A 1 171 ? -5.461 -1.538 11.747 1.00 92.44 171 CYS A O 1
ATOM 1216 N N . MET A 1 172 ? -5.465 -1.950 9.532 1.00 92.56 172 MET A N 1
ATOM 1217 C CA . MET A 1 172 ? -5.669 -3.397 9.638 1.00 92.56 172 MET A CA 1
ATOM 1218 C C . MET A 1 172 ? -4.362 -4.139 9.873 1.00 92.56 172 MET A C 1
ATOM 1220 O O . MET A 1 172 ? -3.467 -4.103 9.028 1.00 92.56 172 MET A O 1
ATOM 1224 N N . TYR A 1 173 ? -4.316 -4.926 10.941 1.00 94.00 173 TYR A N 1
ATOM 1225 C CA . TYR A 1 173 ? -3.233 -5.867 11.209 1.00 94.00 173 TYR A CA 1
ATOM 1226 C C . TYR A 1 173 ? -3.781 -7.284 11.324 1.00 94.00 173 TYR A C 1
ATOM 1228 O O . TYR A 1 173 ? -4.928 -7.490 11.716 1.00 94.00 173 TYR A O 1
ATOM 1236 N N . SER A 1 174 ? -2.959 -8.277 10.981 1.00 93.94 174 SER A N 1
ATOM 1237 C CA . SER A 1 174 ? -3.333 -9.697 11.050 1.00 93.94 174 SER A CA 1
ATOM 1238 C C . SER A 1 174 ? -3.657 -10.159 12.469 1.00 93.94 174 SER A C 1
ATOM 1240 O O . SER A 1 174 ? -4.463 -11.070 12.646 1.00 93.94 174 SER A O 1
ATOM 1242 N N . ASN A 1 175 ? -3.012 -9.551 13.462 1.00 94.44 175 ASN A N 1
ATOM 1243 C CA . ASN A 1 175 ? -3.242 -9.777 14.878 1.00 94.44 175 ASN A CA 1
ATOM 1244 C C . ASN A 1 175 ? -2.682 -8.626 15.725 1.00 94.44 175 ASN A C 1
ATOM 1246 O O . ASN A 1 175 ? -1.972 -7.748 15.227 1.00 94.44 175 ASN A O 1
ATOM 1250 N N . GLN A 1 176 ? -2.977 -8.666 17.027 1.00 95.06 176 GLN A N 1
ATOM 1251 C CA . GLN A 1 176 ? -2.515 -7.672 17.997 1.00 95.06 176 GLN A CA 1
ATOM 1252 C C . GLN A 1 176 ? -0.985 -7.557 18.067 1.00 95.06 176 GLN A C 1
ATOM 1254 O O . GLN A 1 176 ? -0.463 -6.474 18.316 1.00 95.06 176 GLN A O 1
ATOM 1259 N N . CYS A 1 177 ? -0.247 -8.646 17.828 1.00 95.31 177 CYS A N 1
ATOM 1260 C CA . CYS A 1 177 ? 1.213 -8.586 17.789 1.00 95.31 177 CYS A CA 1
ATOM 1261 C C . CYS A 1 177 ? 1.703 -7.762 16.592 1.00 95.31 177 CYS A C 1
ATOM 1263 O O . CYS A 1 177 ? 2.573 -6.914 16.766 1.00 95.31 177 CYS A O 1
AT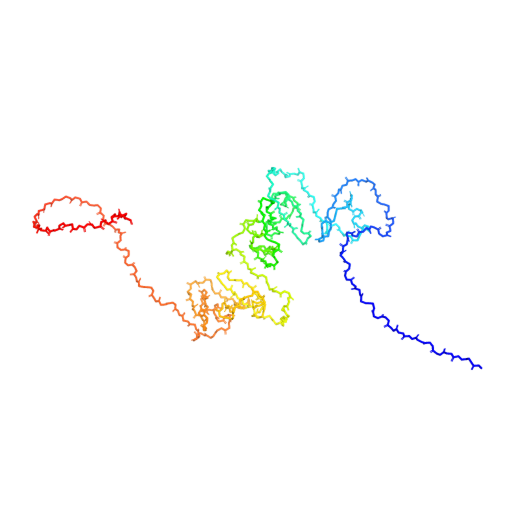OM 1265 N N . GLY A 1 178 ? 1.113 -7.947 15.404 1.00 94.75 178 GLY A N 1
ATOM 1266 C CA . GLY A 1 178 ? 1.437 -7.149 14.218 1.00 94.75 178 GLY A CA 1
ATOM 1267 C C . GLY A 1 178 ? 1.147 -5.659 14.421 1.00 94.75 178 GLY A C 1
ATOM 1268 O O . GLY A 1 178 ? 1.968 -4.820 14.063 1.00 94.75 178 GLY A O 1
ATOM 1269 N N . ALA A 1 179 ? 0.031 -5.334 15.077 1.00 94.44 179 ALA A N 1
ATOM 1270 C CA . ALA A 1 179 ? -0.279 -3.962 15.473 1.00 94.44 179 ALA A CA 1
ATOM 1271 C C . ALA A 1 179 ? 0.738 -3.399 16.481 1.00 94.44 179 ALA A C 1
ATOM 1273 O O . ALA A 1 179 ? 1.219 -2.278 16.327 1.00 94.44 179 ALA A O 1
ATOM 1274 N N . GLY A 1 180 ? 1.125 -4.196 17.482 1.00 94.75 180 GLY A N 1
ATOM 1275 C CA . GLY A 1 180 ? 2.158 -3.828 18.452 1.00 94.75 180 GLY A CA 1
ATOM 1276 C C . GLY A 1 180 ? 3.524 -3.590 17.812 1.00 94.75 180 GLY A C 1
ATOM 1277 O O . GLY A 1 180 ? 4.208 -2.626 18.150 1.00 94.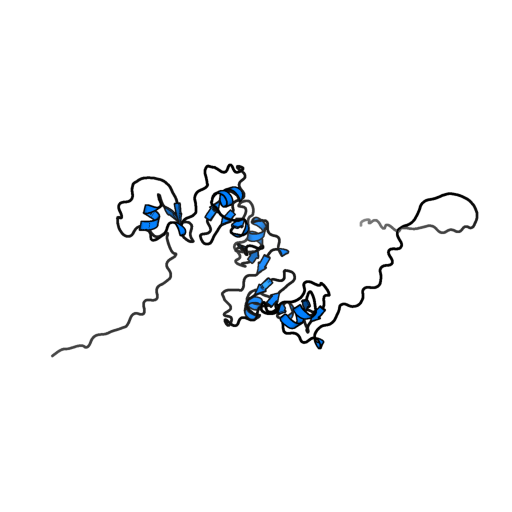75 180 GLY A O 1
ATOM 1278 N N . ALA A 1 181 ? 3.898 -4.413 16.831 1.00 93.56 181 ALA A N 1
ATOM 1279 C CA . ALA A 1 181 ? 5.107 -4.237 16.031 1.00 93.56 181 ALA A CA 1
ATOM 1280 C C . ALA A 1 181 ? 5.071 -2.960 15.175 1.00 93.56 181 ALA A C 1
ATOM 1282 O O . ALA A 1 181 ? 6.123 -2.414 14.852 1.00 93.56 181 ALA A O 1
ATOM 1283 N N . ALA A 1 182 ? 3.877 -2.481 14.824 1.00 93.19 182 ALA A N 1
ATOM 1284 C CA . ALA A 1 182 ? 3.648 -1.201 14.159 1.00 93.19 182 ALA A CA 1
ATOM 1285 C C . ALA A 1 182 ? 3.558 -0.012 15.146 1.00 93.19 182 ALA A C 1
ATOM 1287 O O . ALA A 1 182 ? 3.386 1.129 14.725 1.00 93.19 182 ALA A O 1
ATOM 1288 N N . GLY A 1 183 ? 3.689 -0.263 16.456 1.00 92.62 183 GLY A N 1
ATOM 1289 C CA . GLY A 1 183 ? 3.723 0.753 17.512 1.00 92.62 183 GLY A CA 1
ATOM 1290 C C . GLY A 1 183 ? 2.405 0.987 18.257 1.00 92.62 183 GLY A C 1
ATOM 1291 O O . GLY A 1 183 ? 2.373 1.826 19.157 1.00 92.62 183 GLY A O 1
ATOM 1292 N N . PHE A 1 184 ? 1.334 0.254 17.938 1.00 94.56 184 PHE A N 1
ATOM 1293 C CA . PHE A 1 184 ? 0.031 0.415 18.593 1.00 94.56 184 PHE A CA 1
ATOM 1294 C C . PHE A 1 184 ? -0.045 -0.316 19.934 1.00 94.56 184 PHE A C 1
ATOM 1296 O O . PHE A 1 184 ? 0.485 -1.416 20.094 1.00 94.56 184 PHE A O 1
ATOM 1303 N N . GLN A 1 185 ? -0.747 0.268 20.906 1.00 93.69 185 GLN A N 1
ATOM 1304 C CA . GLN A 1 185 ? -1.121 -0.440 22.128 1.00 93.69 185 GLN A CA 1
ATOM 1305 C C . GLN A 1 185 ? -2.433 -1.201 21.928 1.00 93.69 185 GLN A C 1
ATOM 1307 O O . GLN A 1 185 ? -3.223 -0.900 21.038 1.00 93.69 185 GLN A O 1
ATOM 1312 N N . GLU A 1 186 ? -2.702 -2.181 22.790 1.00 90.94 186 GLU A N 1
ATOM 1313 C CA . GLU A 1 186 ? -3.964 -2.937 22.763 1.00 90.94 186 GLU A CA 1
ATOM 1314 C C . GLU A 1 186 ? -5.192 -2.037 22.937 1.00 90.94 186 GLU A C 1
ATOM 1316 O O . GLU A 1 186 ? -6.229 -2.285 22.333 1.00 90.94 186 GLU A O 1
ATOM 1321 N N . THR A 1 187 ? -5.062 -0.947 23.694 1.00 91.56 187 THR A N 1
ATOM 1322 C CA . THR A 1 187 ? -6.130 0.046 23.883 1.00 91.56 187 THR A CA 1
ATOM 1323 C C . THR A 1 187 ? -6.417 0.883 22.643 1.00 91.56 187 THR A C 1
ATOM 1325 O O . THR A 1 187 ? -7.484 1.480 22.555 1.00 91.56 187 THR A O 1
ATOM 1328 N N . ASP A 1 188 ? -5.480 0.932 21.695 1.00 92.94 188 ASP A N 1
ATOM 1329 C CA . ASP A 1 188 ? -5.631 1.682 20.447 1.00 92.94 188 ASP A CA 1
ATOM 1330 C C . ASP A 1 188 ? -6.279 0.827 19.351 1.00 92.94 188 ASP A C 1
ATOM 1332 O O . ASP A 1 188 ? -6.469 1.307 18.234 1.00 92.94 188 ASP A O 1
ATOM 1336 N N . CYS A 1 189 ? -6.572 -0.442 19.651 1.00 95.56 189 CYS A N 1
ATOM 1337 C CA . CYS A 1 189 ? -7.010 -1.449 18.701 1.00 95.56 189 CYS A CA 1
ATOM 1338 C C . CYS A 1 189 ? -8.399 -1.997 19.039 1.00 95.56 189 CYS A C 1
ATOM 1340 O O . CYS A 1 189 ? -8.760 -2.211 20.200 1.00 95.56 189 CYS A O 1
ATOM 1342 N N . CYS A 1 190 ? -9.152 -2.298 17.987 1.00 95.62 190 CYS A N 1
ATOM 1343 C CA . CYS A 1 190 ? -10.465 -2.918 18.039 1.00 95.62 190 CYS A CA 1
ATOM 1344 C C . CYS A 1 190 ? -10.479 -4.203 17.208 1.00 95.62 190 CYS A C 1
ATOM 1346 O O . CYS A 1 190 ? -9.967 -4.197 16.085 1.00 95.62 190 CYS A O 1
ATOM 1348 N N . PRO A 1 191 ? -11.064 -5.307 17.705 1.00 95.56 191 PRO A N 1
ATOM 1349 C CA . PRO A 1 191 ? -11.235 -6.518 16.910 1.00 95.56 191 PRO A CA 1
ATOM 1350 C C . PRO A 1 191 ? -11.981 -6.226 15.604 1.00 95.56 191 PRO A C 1
ATOM 1352 O O . PRO A 1 191 ? -12.998 -5.525 15.598 1.00 95.56 191 PRO A O 1
ATOM 1355 N N . ALA A 1 192 ? -11.476 -6.739 14.484 1.00 94.62 192 ALA A N 1
ATOM 1356 C CA . ALA A 1 192 ? -12.177 -6.626 13.213 1.00 94.62 192 ALA A CA 1
ATOM 1357 C C . ALA A 1 192 ? -13.330 -7.649 13.155 1.00 94.62 192 ALA A C 1
ATOM 1359 O O . ALA A 1 192 ? -13.166 -8.781 13.618 1.00 94.62 192 ALA A O 1
ATOM 1360 N N . PRO A 1 193 ? -14.490 -7.286 12.580 1.00 93.75 193 PRO A N 1
ATOM 1361 C CA . PRO A 1 193 ? -15.608 -8.209 12.441 1.00 93.75 193 PRO A CA 1
ATOM 1362 C C . PRO A 1 193 ? -15.247 -9.389 11.534 1.00 93.75 193 PRO A C 1
ATOM 1364 O O . PRO A 1 193 ? -14.571 -9.223 10.516 1.00 93.75 193 PRO A O 1
ATOM 1367 N N . SER A 1 194 ? -15.727 -10.581 11.890 1.00 91.69 194 SER A N 1
ATOM 1368 C CA . SER A 1 194 ? -15.545 -11.786 11.085 1.00 91.69 194 SER A CA 1
ATOM 1369 C C . SER A 1 194 ? -16.189 -11.625 9.701 1.00 91.69 194 SER A C 1
ATOM 1371 O O . SER A 1 194 ? -17.375 -11.291 9.621 1.00 91.69 194 SER A O 1
ATOM 1373 N N . PRO A 1 195 ? -15.462 -11.917 8.605 1.00 88.38 195 PRO A N 1
ATOM 1374 C CA . PRO A 1 195 ? -16.009 -11.837 7.251 1.00 88.38 195 PRO A CA 1
ATOM 1375 C C . PRO A 1 195 ? -17.079 -12.906 6.972 1.00 88.38 195 PRO A C 1
ATOM 1377 O O . PRO A 1 195 ? -17.825 -12.784 6.003 1.00 88.38 195 PRO A O 1
ATOM 1380 N N . ASP A 1 196 ? -17.172 -13.939 7.816 1.00 91.75 196 ASP A N 1
ATOM 1381 C CA . ASP A 1 196 ? -18.140 -15.032 7.671 1.00 91.75 196 ASP A CA 1
ATOM 1382 C C . ASP A 1 196 ? -19.542 -14.664 8.189 1.00 91.75 196 ASP A C 1
ATOM 1384 O O . ASP A 1 196 ? -20.504 -15.411 7.984 1.00 91.75 196 ASP A O 1
ATOM 1388 N N . VAL A 1 197 ? -19.680 -13.518 8.864 1.00 93.19 197 VAL A N 1
ATOM 1389 C CA . VAL A 1 197 ? -20.950 -13.041 9.419 1.00 93.19 197 VAL A CA 1
ATOM 1390 C C . VAL A 1 197 ? -21.498 -11.911 8.552 1.00 93.19 197 VAL A C 1
ATOM 1392 O O . VAL A 1 197 ? -20.916 -10.835 8.444 1.00 93.19 197 VAL A O 1
ATOM 1395 N N . ALA A 1 198 ? -22.660 -12.146 7.943 1.00 93.75 198 ALA A N 1
ATOM 1396 C CA . ALA A 1 198 ? -23.357 -11.141 7.150 1.00 93.75 198 ALA A CA 1
ATOM 1397 C C . ALA A 1 198 ? -24.313 -10.319 8.027 1.00 93.75 198 ALA A C 1
ATOM 1399 O O . ALA A 1 198 ? -25.328 -10.832 8.500 1.00 93.75 198 ALA A O 1
ATOM 1400 N N . CYS A 1 199 ? -24.012 -9.033 8.189 1.00 94.88 199 CYS A N 1
ATOM 1401 C CA . CYS A 1 199 ? -24.852 -8.078 8.908 1.00 94.88 199 CYS A CA 1
ATOM 1402 C C . CYS A 1 199 ? -25.615 -7.155 7.954 1.00 94.88 199 CYS A C 1
ATOM 1404 O O . CYS A 1 199 ? -25.229 -6.941 6.804 1.00 94.88 199 CYS A O 1
ATOM 1406 N N . THR A 1 200 ? -26.714 -6.578 8.437 1.00 93.88 200 THR A N 1
ATOM 1407 C CA . THR A 1 200 ? -27.411 -5.498 7.730 1.00 93.88 200 THR A CA 1
ATOM 1408 C C . THR A 1 200 ? -26.535 -4.249 7.670 1.00 93.88 200 THR A C 1
ATOM 1410 O O . THR A 1 200 ? -25.787 -3.975 8.605 1.00 93.88 200 THR A O 1
ATOM 1413 N N . MET A 1 201 ? -26.689 -3.441 6.620 1.00 92.62 201 MET A N 1
ATOM 1414 C CA . MET A 1 201 ? -25.992 -2.150 6.483 1.00 92.62 201 MET A CA 1
ATOM 1415 C C . MET A 1 201 ? -26.687 -1.005 7.241 1.00 92.62 201 MET A C 1
ATOM 1417 O O . MET A 1 201 ? -26.363 0.163 7.034 1.00 92.62 201 MET A O 1
ATOM 1421 N N . ASP A 1 202 ? -27.656 -1.325 8.103 1.00 93.69 202 ASP A N 1
ATOM 1422 C CA . ASP A 1 202 ? -28.326 -0.347 8.954 1.00 93.69 202 ASP A CA 1
ATOM 1423 C C . ASP A 1 202 ? -27.317 0.251 9.937 1.00 93.69 202 ASP A C 1
ATOM 1425 O O . ASP A 1 202 ? -26.712 -0.471 10.731 1.00 93.69 202 ASP A O 1
ATOM 1429 N N . TYR A 1 203 ? -27.147 1.570 9.895 1.00 93.06 203 TYR A N 1
ATOM 1430 C CA . TYR A 1 203 ? -26.263 2.276 10.814 1.00 93.06 203 TYR A CA 1
ATOM 1431 C C . TYR A 1 203 ? -27.021 2.633 12.100 1.00 93.06 203 TYR A C 1
ATOM 1433 O O . TYR A 1 203 ? -27.849 3.547 12.127 1.00 93.06 203 TYR A O 1
ATOM 1441 N N . ARG A 1 204 ? -26.763 1.858 13.153 1.00 94.00 204 ARG A N 1
ATOM 1442 C CA . ARG A 1 204 ? -27.232 2.041 14.532 1.00 94.00 204 ARG A CA 1
ATOM 1443 C C . ARG A 1 204 ? -26.050 1.745 15.453 1.00 94.00 204 ARG A C 1
ATOM 1445 O O . ARG A 1 204 ? -25.962 0.622 15.948 1.00 94.00 204 ARG A O 1
ATOM 1452 N N . PRO A 1 205 ? -25.106 2.688 15.579 1.00 95.00 205 PRO A N 1
ATOM 1453 C CA . PRO A 1 205 ? -23.792 2.384 16.111 1.00 95.00 205 PRO A CA 1
ATOM 1454 C C . PRO A 1 205 ? -23.857 1.893 17.555 1.00 95.00 205 PRO A C 1
ATOM 1456 O O . PRO A 1 205 ? -24.725 2.313 18.320 1.00 95.00 205 PRO A O 1
ATOM 1459 N N . VAL A 1 206 ? -22.927 1.014 17.909 1.00 95.75 206 VAL A N 1
ATOM 1460 C CA . VAL A 1 206 ? -22.733 0.492 19.267 1.00 95.75 206 VAL A CA 1
ATOM 1461 C C . VAL A 1 206 ? -21.260 0.596 19.641 1.00 95.75 206 VAL A C 1
ATOM 1463 O O . VAL A 1 206 ? -20.395 0.479 18.774 1.00 95.75 206 VAL A O 1
ATOM 1466 N N . PHE A 1 207 ? -20.975 0.810 20.921 1.00 95.62 207 PHE A N 1
ATOM 1467 C CA . PHE A 1 207 ? -19.622 0.873 21.467 1.00 95.62 207 PHE A CA 1
ATOM 1468 C C . PHE A 1 207 ? -19.384 -0.369 22.314 1.00 95.62 207 PHE A C 1
ATOM 1470 O O . PHE A 1 207 ? -20.033 -0.534 23.344 1.00 95.62 207 PHE A O 1
ATOM 1477 N N . CYS A 1 208 ? -18.491 -1.252 21.869 1.00 95.25 208 CYS A N 1
ATOM 1478 C CA . CYS A 1 208 ? -18.278 -2.545 22.515 1.00 95.25 208 CYS A CA 1
ATOM 1479 C C . CYS A 1 208 ? -16.931 -2.641 23.239 1.00 95.25 208 CYS A C 1
ATOM 1481 O O . CYS A 1 208 ? -15.904 -2.135 22.771 1.00 95.25 208 CYS A O 1
ATOM 1483 N N . GLY A 1 209 ? -16.937 -3.359 24.364 1.00 92.31 209 GLY A N 1
ATOM 1484 C CA . GLY A 1 209 ? -15.747 -3.715 25.131 1.00 92.31 209 GLY A CA 1
ATOM 1485 C C . GLY A 1 209 ? -15.079 -2.551 25.870 1.00 92.31 209 GLY A C 1
ATOM 1486 O O . GLY A 1 209 ? -15.513 -1.403 25.838 1.00 92.31 209 GLY A O 1
ATOM 1487 N N . ALA A 1 210 ? -13.962 -2.851 26.540 1.00 90.12 210 ALA A N 1
ATOM 1488 C CA . ALA A 1 210 ? -13.236 -1.875 27.360 1.00 90.12 210 ALA A CA 1
ATOM 1489 C C . ALA A 1 210 ? -12.644 -0.705 26.551 1.00 90.12 210 ALA A C 1
ATOM 1491 O O . ALA A 1 210 ? -12.482 0.394 27.083 1.00 90.12 210 ALA A O 1
ATOM 1492 N N . ASN A 1 211 ? -12.353 -0.935 25.268 1.00 88.81 211 ASN A N 1
ATOM 1493 C CA . ASN A 1 211 ? -11.762 0.060 24.375 1.00 88.81 211 ASN A CA 1
ATOM 1494 C C . ASN A 1 211 ? -12.808 0.985 23.725 1.00 88.81 211 ASN A C 1
ATOM 1496 O O . ASN A 1 211 ? -12.424 1.875 22.977 1.00 88.81 211 ASN A O 1
ATOM 1500 N N . ASN A 1 212 ? -14.108 0.813 24.018 1.00 92.50 212 ASN A N 1
ATOM 1501 C CA . ASN A 1 212 ? -15.202 1.562 23.382 1.00 92.50 212 ASN A CA 1
ATOM 1502 C C . ASN A 1 212 ? -15.121 1.515 21.847 1.00 92.50 212 ASN A C 1
ATOM 1504 O O . ASN A 1 212 ? -15.138 2.542 21.169 1.00 92.50 212 ASN A O 1
ATOM 1508 N N . CYS A 1 213 ? -15.013 0.308 21.297 1.00 93.56 213 CYS A N 1
ATOM 1509 C CA . CYS A 1 213 ? -14.910 0.103 19.859 1.00 93.56 213 CYS A CA 1
ATOM 1510 C C . CYS A 1 213 ? -16.243 0.396 19.174 1.00 93.56 213 CYS A C 1
ATOM 1512 O O . CYS A 1 213 ? -17.233 -0.276 19.460 1.00 93.56 213 CYS A O 1
ATOM 1514 N N . GLU A 1 214 ? -16.268 1.384 18.277 1.00 94.25 214 GLU A N 1
ATOM 1515 C CA . GLU A 1 214 ? -17.465 1.718 17.507 1.00 94.25 214 GLU A CA 1
ATOM 1516 C C . GLU A 1 214 ? -17.687 0.699 16.383 1.00 94.25 214 GLU A C 1
ATOM 1518 O O . GLU A 1 214 ? -16.842 0.514 15.505 1.00 94.25 214 GLU A O 1
ATOM 1523 N N . TYR A 1 215 ? -18.865 0.085 16.377 1.00 94.88 215 TYR A N 1
ATOM 1524 C CA . TYR A 1 215 ? -19.348 -0.764 15.296 1.00 94.88 215 TYR A CA 1
ATOM 1525 C C . TYR A 1 215 ? -20.628 -0.183 14.714 1.00 94.88 215 TYR A C 1
ATOM 1527 O O . TYR A 1 215 ? -21.445 0.381 15.435 1.00 94.88 215 TYR A O 1
ATOM 1535 N N . SER A 1 216 ? -20.834 -0.343 13.405 1.00 95.31 216 SER A N 1
ATOM 1536 C CA . SER A 1 216 ? -21.970 0.258 12.690 1.00 95.31 216 SER A CA 1
ATOM 1537 C C . SER A 1 216 ? -23.332 -0.225 13.183 1.00 95.31 216 SER A C 1
ATOM 1539 O O . SER A 1 216 ? -24.317 0.499 13.052 1.00 95.31 216 SER A O 1
ATOM 1541 N N . ASN A 1 217 ? -23.395 -1.435 13.737 1.00 95.00 217 ASN A N 1
ATOM 1542 C CA . ASN A 1 217 ? -24.540 -1.956 14.466 1.00 95.00 217 ASN A CA 1
ATOM 1543 C C . ASN A 1 217 ? -24.154 -3.135 15.360 1.00 95.00 217 ASN A C 1
ATOM 1545 O O . ASN A 1 217 ? -23.051 -3.675 15.270 1.00 95.00 217 ASN A O 1
ATOM 1549 N N . GLN A 1 218 ? -25.116 -3.551 16.182 1.00 95.88 218 GLN A N 1
ATOM 1550 C CA . GLN A 1 218 ? -25.004 -4.670 17.112 1.00 95.88 218 GLN A CA 1
ATOM 1551 C C . GLN A 1 218 ? -24.473 -5.961 16.468 1.00 95.88 218 GLN A C 1
ATOM 1553 O O . GLN A 1 218 ? -23.587 -6.605 17.018 1.00 95.88 218 GLN A O 1
ATOM 1558 N N . CYS A 1 219 ? -24.955 -6.311 15.270 1.00 96.56 219 CYS A N 1
ATOM 1559 C CA . CYS A 1 219 ? -24.491 -7.507 14.563 1.00 96.56 219 CYS A CA 1
ATOM 1560 C C . CYS A 1 219 ? -22.997 -7.422 14.222 1.00 96.56 219 CYS A C 1
ATOM 1562 O O . CYS A 1 219 ? -22.287 -8.415 14.347 1.00 96.56 219 CYS A O 1
ATOM 1564 N N . VAL A 1 220 ? -22.501 -6.247 13.817 1.00 96.06 220 VAL A N 1
ATOM 1565 C CA . VAL A 1 220 ? -21.076 -6.063 13.497 1.00 96.06 220 VAL A CA 1
ATOM 1566 C C . VAL A 1 220 ? -20.209 -6.158 14.758 1.00 96.06 220 VAL A C 1
ATOM 1568 O O . VAL A 1 220 ? -19.140 -6.762 14.701 1.00 96.06 220 VAL A O 1
ATOM 1571 N N . GLY A 1 221 ? -20.682 -5.644 15.898 1.00 95.06 221 GLY A N 1
ATOM 1572 C CA . GLY A 1 221 ? -20.010 -5.829 17.191 1.00 95.06 221 GLY A CA 1
ATOM 1573 C C . GLY A 1 221 ? -19.933 -7.303 17.606 1.00 95.06 221 GLY A C 1
ATOM 1574 O O . GLY A 1 221 ? -18.866 -7.799 17.966 1.00 95.06 221 GLY A O 1
ATOM 1575 N N . GLU A 1 222 ? -21.029 -8.046 17.454 1.00 95.38 222 GLU A N 1
ATOM 1576 C CA . GLU A 1 222 ? -21.052 -9.493 17.711 1.00 95.38 222 GLU A CA 1
ATOM 1577 C C . GLU A 1 222 ? -20.154 -10.278 16.749 1.00 95.38 222 GLU A C 1
ATOM 1579 O O . GLU A 1 222 ? -19.445 -11.197 17.160 1.00 95.38 222 GLU A O 1
ATOM 1584 N N . ALA A 1 223 ? -20.114 -9.884 15.474 1.00 95.56 223 ALA A N 1
ATOM 1585 C CA . ALA A 1 223 ? -19.210 -10.461 14.483 1.00 95.56 223 ALA A CA 1
ATOM 1586 C C . ALA A 1 223 ? -17.733 -10.225 14.832 1.00 95.56 223 ALA A C 1
ATOM 1588 O O . ALA A 1 223 ? -16.884 -11.032 14.454 1.00 95.56 223 ALA A O 1
ATOM 1589 N N . ALA A 1 224 ? -17.420 -9.145 15.551 1.00 94.88 224 ALA A N 1
ATOM 1590 C CA . ALA A 1 224 ? -16.090 -8.859 16.085 1.00 94.88 224 ALA A CA 1
ATOM 1591 C C . ALA A 1 224 ? -15.770 -9.640 17.376 1.00 94.88 224 ALA A C 1
ATOM 1593 O O . ALA A 1 224 ? -14.650 -9.563 17.878 1.00 94.88 224 ALA A O 1
ATOM 1594 N N . GLY A 1 225 ? -16.720 -10.434 17.885 1.00 93.81 225 GLY A N 1
ATOM 1595 C CA . GLY A 1 225 ? -16.538 -11.338 19.021 1.00 93.81 225 GLY A CA 1
ATOM 1596 C C . GLY A 1 225 ? -17.074 -10.822 20.358 1.00 93.81 225 GLY A C 1
ATOM 1597 O O . GLY A 1 225 ? -16.847 -11.478 21.374 1.00 93.81 225 GLY A O 1
ATOM 1598 N N . PHE A 1 226 ? -17.779 -9.688 20.380 1.00 95.44 226 PHE A N 1
ATOM 1599 C CA . PHE A 1 226 ? -18.404 -9.159 21.596 1.00 95.44 226 PHE A CA 1
ATOM 1600 C C . PHE A 1 226 ? -19.757 -9.821 21.875 1.00 95.44 226 PHE A C 1
ATOM 1602 O O . PHE A 1 226 ? -20.489 -10.172 20.951 1.00 95.44 226 PHE A O 1
ATOM 1609 N N . ALA A 1 227 ? -20.119 -9.989 23.149 1.00 94.00 227 ALA A N 1
ATOM 1610 C CA . ALA A 1 227 ? -21.495 -10.327 23.492 1.00 94.00 227 ALA A CA 1
ATOM 1611 C C . ALA A 1 227 ? -22.378 -9.076 23.408 1.00 94.00 227 ALA A C 1
ATOM 1613 O O . ALA A 1 227 ? -21.894 -7.952 23.529 1.00 94.00 227 ALA A O 1
ATOM 1614 N N . ALA A 1 228 ? -23.691 -9.261 23.261 1.00 90.94 228 ALA A N 1
ATOM 1615 C CA . ALA A 1 228 ? -24.608 -8.126 23.186 1.00 90.94 228 ALA A CA 1
ATOM 1616 C C . ALA A 1 228 ? -24.573 -7.222 24.421 1.00 90.94 228 ALA A C 1
ATOM 1618 O O . ALA A 1 228 ? -24.678 -6.007 24.301 1.00 90.94 228 ALA A O 1
ATOM 1619 N N . ASP A 1 229 ? -24.346 -7.819 25.587 1.00 93.75 229 ASP A N 1
ATOM 1620 C CA . ASP A 1 229 ? -24.255 -7.101 26.855 1.00 93.75 229 ASP A CA 1
ATOM 1621 C C . ASP A 1 229 ? -22.912 -6.361 27.030 1.00 93.75 229 ASP A C 1
ATOM 1623 O O . ASP A 1 229 ? -22.784 -5.549 27.943 1.00 93.75 229 ASP A O 1
ATOM 1627 N N . ASP A 1 230 ? -21.921 -6.620 26.164 1.00 94.62 230 ASP A N 1
ATOM 1628 C CA . ASP A 1 230 ? -20.633 -5.912 26.146 1.00 94.62 230 ASP A CA 1
ATOM 1629 C C . ASP A 1 230 ? -20.677 -4.646 25.272 1.00 94.62 230 ASP A C 1
ATOM 1631 O O . ASP A 1 230 ? -19.660 -3.960 25.144 1.00 94.62 230 ASP A O 1
ATOM 1635 N N . CYS A 1 231 ? -21.821 -4.367 24.641 1.00 95.62 231 CYS A N 1
ATOM 1636 C CA . CYS A 1 231 ? -22.029 -3.269 23.708 1.00 95.62 231 CYS A CA 1
ATOM 1637 C C . CYS A 1 231 ? -23.070 -2.285 24.247 1.00 95.62 231 CYS A C 1
ATOM 1639 O O . CYS A 1 231 ? -24.165 -2.671 24.655 1.00 95.62 231 CYS A O 1
ATOM 1641 N N . GLU A 1 232 ? -22.756 -0.994 24.195 1.00 94.94 232 GLU A N 1
ATOM 1642 C CA . GLU A 1 232 ? -23.662 0.073 24.615 1.00 94.94 232 GLU A CA 1
ATOM 1643 C C . GLU A 1 232 ? -24.058 0.957 23.424 1.00 94.94 232 GLU A C 1
ATOM 1645 O O . GLU A 1 232 ? -23.232 1.313 22.579 1.00 94.94 232 GLU A O 1
ATOM 1650 N N . GLU A 1 233 ? -25.339 1.328 23.344 1.00 90.00 233 GLU A N 1
ATOM 1651 C CA . GLU A 1 233 ? -25.805 2.331 22.383 1.00 90.00 233 GLU A CA 1
ATOM 1652 C C . GLU A 1 233 ? -25.317 3.731 22.804 1.00 90.00 233 GLU A C 1
ATOM 1654 O O . GLU A 1 233 ? -25.292 4.043 24.001 1.00 90.00 233 GLU A O 1
ATOM 1659 N N . PRO A 1 234 ? -24.966 4.618 21.852 1.00 86.31 234 PRO A N 1
ATOM 1660 C CA . PRO A 1 234 ? -24.601 5.987 22.175 1.00 86.31 234 PRO A CA 1
ATOM 1661 C C . PRO A 1 234 ? -25.719 6.674 22.950 1.00 86.31 234 PRO A C 1
ATOM 1663 O O . PRO A 1 234 ? -26.902 6.565 22.614 1.00 86.31 234 PRO A O 1
ATOM 1666 N N . ALA A 1 235 ? -25.328 7.448 23.963 1.00 79.12 235 ALA A N 1
ATOM 1667 C CA . ALA A 1 235 ? -26.272 8.245 24.727 1.00 79.12 235 ALA A CA 1
ATOM 1668 C C . ALA A 1 235 ? -27.122 9.111 23.776 1.00 79.12 235 ALA A C 1
ATOM 1670 O O . ALA A 1 235 ? -26.569 9.733 22.859 1.00 79.12 235 ALA A O 1
ATOM 1671 N N . PRO A 1 236 ? -28.451 9.187 23.982 1.00 75.75 236 PRO A N 1
ATOM 1672 C CA . PRO A 1 236 ? -29.314 9.989 23.131 1.00 75.75 236 PRO A CA 1
ATOM 1673 C C . PRO A 1 236 ? -28.808 11.430 23.126 1.00 75.75 236 PRO A C 1
ATOM 1675 O O . PRO A 1 236 ? -28.735 12.079 24.174 1.00 75.75 236 PRO A O 1
ATOM 1678 N N . GLN A 1 237 ? -28.429 11.928 21.946 1.00 67.00 237 GLN A N 1
ATOM 1679 C CA . GLN A 1 237 ? -27.996 13.312 21.824 1.00 67.00 237 GLN A CA 1
ATOM 1680 C C . GLN A 1 237 ? -29.154 14.226 22.246 1.00 67.00 237 GLN A C 1
ATOM 1682 O O . GLN A 1 237 ? -30.298 13.990 21.840 1.00 67.00 237 GLN A O 1
ATOM 1687 N N . PRO A 1 238 ? -28.904 15.262 23.069 1.00 61.25 238 PRO A N 1
ATOM 1688 C CA . PRO A 1 238 ? -29.939 16.227 23.393 1.00 61.25 238 PRO A CA 1
ATOM 1689 C C . PRO A 1 238 ? -30.439 16.840 22.086 1.00 61.25 238 PRO A C 1
ATOM 1691 O O . PRO A 1 238 ? -29.643 17.352 21.301 1.00 61.25 238 PRO A O 1
ATOM 1694 N N . LEU A 1 239 ? -31.753 16.759 21.858 1.00 51.22 239 LEU A N 1
ATOM 1695 C CA . LEU A 1 239 ? -32.429 17.372 20.718 1.00 51.22 239 LEU A CA 1
ATOM 1696 C C . LEU A 1 239 ? -31.965 18.827 20.593 1.00 51.22 239 LEU A C 1
ATOM 1698 O O . LEU A 1 239 ? -32.362 19.685 21.386 1.00 51.22 239 LEU A O 1
ATOM 1702 N N . GLN A 1 240 ? -31.110 19.113 19.613 1.00 51.66 240 GLN A N 1
ATOM 1703 C CA . GLN A 1 240 ? -30.837 20.485 19.224 1.00 51.66 240 GLN A CA 1
ATOM 1704 C C . GLN A 1 240 ? -32.123 20.993 18.577 1.00 51.66 240 GLN A C 1
ATOM 1706 O O . GLN A 1 240 ? -32.447 20.635 17.449 1.00 51.66 240 GLN A O 1
ATOM 1711 N N . ASN A 1 241 ? -32.901 21.765 19.337 1.00 48.94 241 ASN A N 1
ATOM 1712 C CA . ASN A 1 241 ? -34.053 22.498 18.829 1.00 48.94 241 ASN A CA 1
ATOM 1713 C C . ASN A 1 241 ? -33.563 23.467 17.745 1.00 48.94 241 ASN A C 1
ATOM 1715 O O . ASN A 1 241 ? -33.198 24.604 18.036 1.00 48.94 241 ASN A O 1
ATOM 1719 N N . THR A 1 242 ? -33.571 23.032 16.491 1.00 48.28 242 THR A N 1
ATOM 1720 C CA . THR A 1 242 ? -33.475 23.907 15.327 1.00 48.28 242 THR A CA 1
ATOM 1721 C C . THR A 1 242 ? -34.826 24.586 15.111 1.00 48.28 242 THR A C 1
ATOM 1723 O O . THR A 1 242 ? -35.527 24.349 14.135 1.00 48.28 242 THR A O 1
ATOM 1726 N N . ASN A 1 243 ? -35.200 25.471 16.037 1.00 52.41 243 ASN A N 1
ATOM 1727 C CA . ASN A 1 243 ? -36.183 26.510 15.743 1.00 52.41 243 ASN A CA 1
ATOM 1728 C C . ASN A 1 243 ? -35.462 27.676 15.061 1.00 52.41 243 ASN A C 1
ATOM 1730 O O . ASN A 1 243 ? -35.311 28.747 15.640 1.00 52.41 243 ASN A O 1
ATOM 1734 N N . GLU A 1 244 ? -35.011 27.458 13.831 1.00 50.44 244 GLU A N 1
ATOM 1735 C CA . GLU A 1 244 ? -34.666 28.537 12.909 1.00 50.44 244 GLU A CA 1
ATOM 1736 C C . GLU A 1 244 ? -35.369 28.270 11.578 1.00 50.44 244 GLU A C 1
ATOM 1738 O O . GLU A 1 244 ? -34.833 27.638 10.672 1.00 50.44 244 GLU A O 1
ATOM 1743 N N . GLY A 1 245 ? -36.613 28.738 11.484 1.00 47.34 245 GLY A N 1
ATOM 1744 C CA . GLY A 1 245 ? -37.355 28.768 10.231 1.00 47.34 245 GLY A CA 1
ATOM 1745 C C . GLY A 1 245 ? -38.810 29.179 10.418 1.00 47.34 245 GLY A C 1
ATOM 1746 O O . GLY A 1 245 ? -39.620 28.333 10.754 1.00 47.34 245 GLY A O 1
ATOM 1747 N N . GLU A 1 246 ? -39.084 30.471 10.198 1.00 43.38 246 GLU A N 1
ATOM 1748 C CA . GLU A 1 246 ? -40.339 31.150 9.783 1.00 43.38 246 GLU A CA 1
ATOM 1749 C C . GLU A 1 246 ? -40.402 32.512 10.501 1.00 43.38 246 GLU A C 1
ATOM 1751 O O . GLU A 1 246 ? -40.149 32.598 11.694 1.00 43.38 246 GLU A O 1
ATOM 1756 N N . SER A 1 247 ? -40.706 33.667 9.917 1.00 38.56 247 SER A N 1
ATOM 1757 C CA . SER A 1 247 ? -41.085 34.112 8.576 1.00 38.56 247 SER A CA 1
ATOM 1758 C C . SER A 1 247 ? -41.110 35.654 8.646 1.00 38.56 247 SER A C 1
ATOM 1760 O O . SER A 1 247 ? -41.324 36.217 9.721 1.00 38.56 247 SER A O 1
ATOM 1762 N N . ASN A 1 248 ? -40.887 36.346 7.528 1.00 39.53 248 ASN A N 1
ATOM 1763 C CA . ASN A 1 248 ? -41.049 37.802 7.425 1.00 39.53 248 ASN A CA 1
ATOM 1764 C C . ASN A 1 248 ? -42.491 38.236 7.770 1.00 39.53 248 ASN A C 1
ATOM 1766 O O . ASN A 1 248 ? -43.412 37.561 7.331 1.00 39.53 248 ASN A O 1
ATOM 1770 N N . GLU A 1 249 ? -42.678 39.367 8.469 1.00 38.41 249 GLU A N 1
ATOM 1771 C CA . GLU A 1 249 ? -43.432 40.558 8.004 1.00 38.41 249 GLU A CA 1
ATOM 1772 C C . GLU A 1 249 ? -43.780 41.566 9.134 1.00 38.41 249 GLU A C 1
ATOM 1774 O O . GLU A 1 249 ? -44.157 41.214 10.245 1.00 38.41 249 GLU A O 1
ATOM 1779 N N . GLU A 1 250 ? -43.609 42.843 8.771 1.00 36.78 2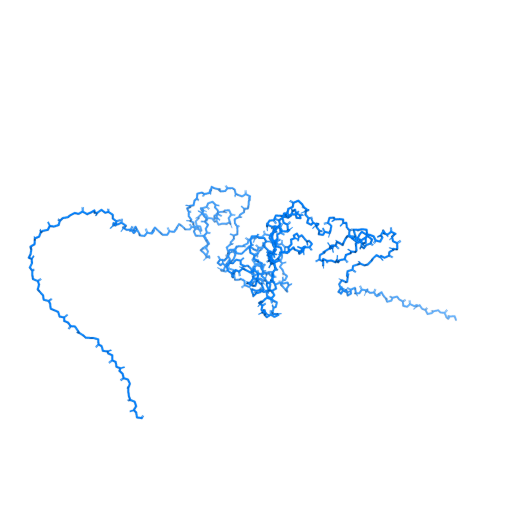50 GLU A N 1
ATOM 1780 C CA . GLU A 1 250 ? -44.266 44.089 9.215 1.00 36.78 250 GLU A CA 1
ATOM 1781 C C . GLU A 1 250 ? -44.349 44.541 10.697 1.00 36.78 250 GLU A C 1
ATOM 1783 O O . GLU A 1 250 ? -45.165 44.117 11.502 1.00 36.78 250 GLU A O 1
ATOM 1788 N N . SER A 1 251 ? -43.576 45.605 10.963 1.00 36.56 251 SER A N 1
ATOM 1789 C CA . SER A 1 251 ? -44.025 46.952 11.374 1.00 36.56 251 SER A CA 1
ATOM 1790 C C . SER A 1 251 ? -45.072 47.128 12.496 1.00 36.56 251 SER A C 1
ATOM 1792 O O . SER A 1 251 ? -46.261 46.885 12.323 1.00 36.56 251 SER A O 1
ATOM 1794 N N . SER A 1 252 ? -44.626 47.831 13.550 1.00 36.97 252 SER A N 1
ATOM 1795 C CA . SER A 1 252 ? -45.294 48.984 14.193 1.00 36.97 252 SER A CA 1
ATOM 1796 C C . SER A 1 252 ? -45.565 48.876 15.704 1.00 36.97 252 SER A C 1
ATOM 1798 O O . SER A 1 252 ? -46.430 48.150 16.176 1.00 36.97 252 SER A O 1
ATOM 1800 N N . SER A 1 253 ? -44.909 49.804 16.413 1.00 36.62 253 SER A N 1
ATOM 1801 C CA . SER A 1 253 ? -45.406 50.565 17.570 1.00 36.62 253 SER A CA 1
ATOM 1802 C C . SER A 1 253 ? -45.356 49.957 18.984 1.00 36.62 253 SER A C 1
ATOM 1804 O O . SER A 1 253 ? -46.228 49.209 19.408 1.00 36.62 253 SER A O 1
ATOM 1806 N N . SER A 1 254 ? -44.431 50.514 19.784 1.00 35.25 254 SER A N 1
ATOM 1807 C CA . SER A 1 254 ? -44.732 51.375 20.954 1.00 35.25 254 SER A CA 1
ATOM 1808 C C . SER A 1 254 ? -44.109 50.953 22.301 1.00 35.25 254 SER A C 1
ATOM 1810 O O . SER A 1 254 ? -44.612 50.041 22.941 1.00 35.25 254 SER A O 1
ATOM 1812 N N . LYS A 1 255 ? -43.190 51.819 22.792 1.00 40.66 255 LYS A N 1
ATOM 1813 C CA . LYS A 1 255 ? -42.887 52.180 24.212 1.00 40.66 255 LYS A CA 1
ATOM 1814 C C . LYS A 1 255 ? -42.293 51.064 25.106 1.00 40.66 255 LYS A C 1
ATOM 1816 O O . LYS A 1 255 ? -42.684 49.922 25.000 1.00 40.66 255 LYS A O 1
ATOM 1821 N N . MET A 1 256 ? -41.401 51.279 26.079 1.00 38.44 256 MET A N 1
ATOM 1822 C CA . MET A 1 256 ? -40.759 52.434 26.732 1.00 38.44 256 MET A CA 1
ATOM 1823 C C . MET A 1 256 ? -39.672 51.878 27.692 1.00 38.44 256 MET A C 1
ATOM 1825 O O . MET A 1 256 ? -39.871 50.802 28.242 1.00 38.44 256 MET A O 1
ATOM 1829 N N . GLY A 1 257 ? -38.621 52.662 27.988 1.00 36.44 257 GLY A N 1
ATOM 1830 C CA . GLY A 1 257 ? -37.791 52.566 29.216 1.00 36.44 257 GLY A CA 1
ATOM 1831 C C . GLY A 1 257 ? -36.465 51.800 29.050 1.00 36.44 257 GLY A C 1
ATOM 1832 O O . GLY A 1 257 ? -36.475 50.584 28.992 1.00 36.44 257 GLY A O 1
ATOM 1833 N N . ALA A 1 258 ? -35.314 52.426 28.776 1.00 37.09 258 ALA A N 1
ATOM 1834 C CA . ALA A 1 258 ? -34.476 53.316 29.604 1.00 37.09 258 ALA A CA 1
ATOM 1835 C C . ALA A 1 258 ? -33.664 52.606 30.713 1.00 37.09 258 ALA A C 1
ATOM 1837 O O . ALA A 1 258 ? -34.245 52.175 31.701 1.00 37.09 258 ALA A O 1
ATOM 1838 N N . ALA A 1 259 ? -32.329 52.589 30.540 1.00 40.56 259 ALA A N 1
ATOM 1839 C CA . ALA A 1 259 ? -31.238 52.799 31.524 1.00 40.56 259 ALA A CA 1
ATOM 1840 C C . ALA A 1 259 ? -29.998 51.958 31.128 1.00 40.56 259 ALA A C 1
ATOM 1842 O O . ALA A 1 259 ? -30.044 50.737 31.135 1.00 40.56 259 ALA A O 1
ATOM 1843 N N . PHE A 1 260 ? -28.964 52.565 30.532 1.00 32.94 260 PHE A N 1
ATOM 1844 C CA . PHE A 1 260 ? -27.754 53.095 31.196 1.00 32.94 260 PHE A CA 1
ATOM 1845 C C . PHE A 1 260 ? -26.854 52.031 31.854 1.00 32.94 260 PHE A C 1
ATOM 1847 O O . PHE A 1 260 ? -27.153 51.575 32.948 1.00 32.94 260 PHE A O 1
ATOM 1854 N N . ALA A 1 261 ? -25.693 51.754 31.246 1.00 39.19 261 ALA A N 1
ATOM 1855 C CA . ALA A 1 261 ? -24.368 52.033 31.827 1.00 39.19 261 ALA A CA 1
ATOM 1856 C C . ALA A 1 261 ? -23.253 51.616 30.847 1.00 39.19 261 ALA A C 1
ATOM 1858 O O . ALA A 1 261 ? -23.244 50.505 30.326 1.00 39.19 261 ALA A O 1
ATOM 1859 N N . MET A 1 262 ? -22.337 52.549 30.585 1.00 39.69 262 MET A N 1
ATOM 1860 C CA . MET A 1 262 ? -21.177 52.405 29.708 1.00 39.69 262 MET A CA 1
ATOM 1861 C C . MET A 1 262 ? -19.909 52.003 30.475 1.00 39.69 262 MET A C 1
ATOM 1863 O O . MET A 1 262 ? -19.738 52.424 31.616 1.00 39.69 262 MET A O 1
ATOM 1867 N N . ALA A 1 263 ? -18.990 51.390 29.716 1.00 38.50 263 ALA A N 1
ATOM 1868 C CA . ALA A 1 263 ? -17.523 51.505 29.784 1.00 38.50 263 ALA A CA 1
ATOM 1869 C C . ALA A 1 263 ? -16.828 50.853 31.010 1.00 38.50 263 ALA A C 1
ATOM 1871 O O . ALA A 1 263 ? -17.406 50.710 32.075 1.00 38.50 263 ALA A O 1
ATOM 1872 N N . SER A 1 264 ? -15.589 50.362 30.937 1.00 43.66 264 SER A N 1
ATOM 1873 C CA . SER A 1 264 ? -14.475 50.750 30.072 1.00 43.66 264 SER A CA 1
ATOM 1874 C C . SER A 1 264 ? -13.478 49.601 29.897 1.00 43.66 264 SER A C 1
ATOM 1876 O O . SER A 1 264 ? -13.225 48.825 30.814 1.00 43.66 264 SER A O 1
ATOM 1878 N N . VAL A 1 265 ? -12.863 49.579 28.717 1.00 39.91 265 VAL A N 1
ATOM 1879 C CA . VAL A 1 265 ? -11.662 48.825 28.348 1.00 39.91 265 VAL A CA 1
ATOM 1880 C C . VAL A 1 265 ? -10.443 49.433 29.054 1.00 39.91 265 VAL A C 1
ATOM 1882 O O . VAL A 1 265 ? -10.288 50.654 29.054 1.00 39.91 265 VAL A O 1
ATOM 1885 N N . ALA A 1 266 ? -9.558 48.601 29.608 1.00 44.91 266 ALA A N 1
ATOM 1886 C CA . ALA A 1 266 ? -8.241 49.020 30.081 1.00 44.91 266 ALA A CA 1
ATOM 1887 C C . ALA A 1 266 ? -7.156 48.399 29.189 1.00 44.91 266 ALA A C 1
ATOM 1889 O O . ALA A 1 266 ? -6.908 47.197 29.234 1.00 44.91 266 ALA A O 1
ATOM 1890 N N . VAL A 1 267 ? -6.521 49.245 28.376 1.00 41.59 267 VAL A N 1
ATOM 1891 C CA . VAL A 1 267 ? -5.258 48.968 27.682 1.00 41.59 267 VAL A CA 1
ATOM 1892 C C . VAL A 1 267 ? -4.146 49.539 28.559 1.00 41.59 267 VAL A C 1
ATOM 1894 O O . VAL A 1 267 ? -4.163 50.732 28.853 1.00 41.59 267 VAL A O 1
ATOM 1897 N N . TYR A 1 268 ? -3.185 48.712 28.971 1.00 51.03 268 TYR A N 1
ATOM 1898 C CA . TYR A 1 268 ? -1.953 49.174 29.615 1.00 51.03 268 TYR A CA 1
ATOM 1899 C C . TYR A 1 268 ? -0.788 49.055 28.629 1.00 51.03 268 TYR A C 1
ATOM 1901 O O . TYR A 1 268 ? -0.350 47.962 28.279 1.00 51.03 268 TYR A O 1
ATOM 1909 N N . THR A 1 269 ? -0.307 50.209 28.175 1.00 52.22 269 THR A N 1
ATOM 1910 C CA . THR A 1 269 ? 0.951 50.393 27.446 1.00 52.22 269 THR A CA 1
ATOM 1911 C C . THR A 1 269 ? 2.140 50.498 28.401 1.00 52.22 269 THR A C 1
ATOM 1913 O O . THR A 1 269 ? 2.041 51.080 29.481 1.00 52.22 269 THR A O 1
ATOM 1916 N N . ALA A 1 270 ? 3.269 49.959 27.946 1.00 50.62 270 ALA A N 1
ATOM 1917 C CA . ALA A 1 270 ? 4.591 49.982 28.561 1.00 50.62 270 ALA A CA 1
ATOM 1918 C C . ALA A 1 270 ? 5.279 51.363 28.523 1.00 50.62 270 ALA A C 1
ATOM 1920 O O . ALA A 1 270 ? 5.060 52.122 27.584 1.00 50.62 270 ALA A O 1
ATOM 1921 N N . LEU A 1 271 ? 6.182 51.629 29.479 1.00 53.56 271 LEU A N 1
ATOM 1922 C CA . LEU A 1 271 ? 7.353 52.520 29.340 1.00 53.56 271 LEU A CA 1
ATOM 1923 C C . LEU A 1 271 ? 8.355 52.208 30.481 1.00 53.56 271 LEU A C 1
ATOM 1925 O O . LEU A 1 271 ? 7.977 52.250 31.647 1.00 53.56 271 LEU A O 1
ATOM 1929 N N . VAL A 1 272 ? 9.513 51.609 30.180 1.00 43.03 272 VAL A N 1
ATOM 1930 C CA . VAL A 1 272 ? 10.857 52.234 30.088 1.00 43.03 272 VAL A CA 1
ATOM 1931 C C . VAL A 1 272 ? 11.302 52.977 31.356 1.00 43.03 272 VAL A C 1
ATOM 1933 O O . VAL A 1 272 ? 10.883 54.111 31.570 1.00 43.03 272 VAL A O 1
ATOM 1936 N N . VAL A 1 273 ? 12.232 52.360 32.100 1.00 53.03 273 VAL A N 1
ATOM 1937 C CA . VAL A 1 273 ? 13.507 52.942 32.579 1.00 53.03 273 VAL A CA 1
ATOM 1938 C C . VAL A 1 273 ? 14.559 51.838 32.536 1.00 53.03 273 VAL A C 1
ATOM 1940 O O . VAL A 1 273 ? 14.218 50.713 32.964 1.00 53.03 273 VAL A O 1
#

Radius of gyration: 32.14 Å; Cα contacts (8 Å, |Δi|>4): 393; chains: 1; bounding box: 98×102×65 Å

Secondary structure (DSSP, 8-state):
--------------------PPPPPSS----------EEETTTTEEESSHHHHHHTT--GGGBPPPPPTT---------EEETTTTEEESSHHHHHHTT--GGGEEEPPPTT---------EEETTTTEEESSHHHHHHTT--GGGEEEPPPTTS--------EEETTTTEEESSHHHHHHTT--GGGEEEPPPTT---------EEETTTTEEESSHHHHHHTT--GGGEEPPPPPP-----------------------------------

Mean predicted aligned error: 15.09 Å

Solvent-accessible surface area (backbone atoms only — not comparable to full-atom values): 16932 Å² total; per-residue (Å²): 134,88,82,85,87,76,85,83,80,82,75,79,79,78,78,73,83,66,85,80,66,76,66,64,53,86,55,93,67,88,59,74,92,60,81,53,72,35,32,35,38,78,79,47,38,80,25,54,19,64,60,50,33,42,46,36,72,40,54,75,88,40,32,47,66,66,67,41,92,87,59,88,65,77,92,60,82,53,42,24,30,30,57,90,36,50,35,79,24,54,19,67,58,46,36,40,46,35,70,45,54,78,70,45,38,31,63,42,61,38,89,90,54,91,60,78,90,61,83,52,40,24,32,31,57,96,56,55,34,81,27,55,17,66,56,43,34,39,38,35,71,44,54,77,75,45,36,31,63,43,54,40,88,90,55,90,61,78,90,62,83,53,40,25,29,32,57,96,62,53,33,80,26,57,17,66,56,42,34,40,40,35,70,45,53,75,73,46,38,32,62,45,54,43,89,89,56,88,62,78,90,62,79,52,52,23,32,32,58,97,60,54,35,78,24,54,20,64,60,45,37,40,37,33,70,43,56,75,89,45,40,42,68,70,77,83,74,79,81,76,80,80,83,77,86,86,77,93,82,82,90,85,88,83,90,82,86,92,82,90,87,80,86,81,89,86,84,86,83,88,80,90,135

Sequence (273 aa):
MKLVSALFMTMVAVTVAQEEECPVATVATPCTADYTPVQCGPKSCEYSNLCGAEAAGFAEADCCPALSDEVMCTMEYVPVQCGANKCTYSNQCGATSAGFQETDCCPAQSEDVMCTMEYAPVQCGANKCMYSNQCGAGAAGFQETDCCPAASEDVVCTADYSPVQCGANQCMYSNQCGAGAAGFQETDCCPAPSPDVACTMDYRPVFCGANNCEYSNQCVGEAAGFAADDCEEPAPQPLQNTNEGESNEESSSSKMGAAFAMASVAVYTALVV

pLDDT: mean 79.31, std 19.94, range [32.22, 96.56]

Organism: NCBI:txid568900

Nearest PDB structures (foldseek):
  4hgu-assembly1_A  TM=7.529E-01  e=6.179E-01  Galleria mellonella
  2kmo-assembly1_A  TM=5.752E-01  e=1.067E+00  Hirudo medicinalis
  2kmp-assembly1_A  TM=6.437E-01  e=2.998E+00  Hirudo medicinalis